Protein AF-0000000083399555 (afdb_homodimer)

Solvent-accessible surface area (backbone atoms only — not comparable to full-atom values): 13644 Å² total; per-residue (Å²): 128,54,70,54,27,48,50,36,29,50,51,9,53,50,29,36,51,47,18,50,32,51,68,76,37,38,60,66,63,42,65,22,74,65,35,51,50,42,22,73,73,72,64,34,46,69,62,57,54,87,74,23,47,41,35,36,50,50,37,22,52,50,37,29,20,52,8,52,22,26,43,47,17,38,74,29,50,48,20,12,30,23,20,51,42,51,24,34,43,43,44,17,50,52,32,49,50,41,48,72,71,23,60,84,75,62,42,28,21,30,61,47,50,53,50,20,53,51,28,42,53,49,32,51,50,39,52,73,60,49,28,55,52,37,55,58,58,60,58,49,57,74,73,101,129,56,70,54,28,49,51,35,30,50,49,9,51,49,30,35,51,47,17,51,32,51,68,77,38,38,61,66,64,43,66,22,74,66,35,51,50,43,21,73,74,72,63,34,46,70,60,57,52,87,74,22,48,41,35,35,49,50,37,22,50,50,37,29,20,52,8,52,21,27,42,48,17,38,75,28,49,47,19,12,31,25,20,52,42,50,23,33,42,44,44,16,51,51,31,48,48,41,48,71,73,22,61,84,75,62,42,28,21,30,61,48,51,52,49,21,53,52,26,42,53,49,32,52,51,38,52,75,60,48,28,56,54,35,56,58,58,60,58,48,56,73,74,99

Secondary structure (DSSP, 8-state):
--HHHHHHHHHHHHHHHHHHHHHH-HHHHHTSHHHHHHHHHH-PBPP-GGGSHHHHHHHHHHHHHHHHHHHHHTTS-HHHHHHHHHHHHHHHHHHHHHHHH-TTTT--BHHHHHHHHHHHHHHHHHHHTTTTTHHHHHHHHHH-/--HHHHHHHHHHHHHHHHHHHHHH-HHHHHTSHHHHHHHHHH-PBPP-GGGSHHHHHHHHHHHHHHHHHHHHHTTS-HHHHHHHHHHHHHHHHHHHHHHHHSTTTT--BHHHHHHHHHHHHHHHHHHHTTTTTHHHHHHHHHH-

Sequence (288 aa):
MSMVDNLIFLTGLSDVAMAVLMTFAPTLLYESSFSHWINRTTGYIIAKPHEEPVFSHGLASVVAVIGIGHIVASRAGAGARVTIFAMNAAAALLTVISLALHREDGVACTMTFTMGVVETILTCALYYLGAAQGASTVVKKKENMSMVDNLIFLTGLSDVAMAVLMTFAPTLLYESSFSHWINRTTGYIIAKPHEEPVFSHGLASVVAVIGIGHIVASRAGAGARVTIFAMNAAAALLTVISLALHREDGVACTMTFTMGVVETILTCALYYLGAAQGASTVVKKKEN

Organism: Coprinellus micaceus (NCBI:txid71717)

Structure (mmCIF, N/CA/C/O backbone):
data_AF-0000000083399555-model_v1
#
loop_
_entity.id
_entity.type
_entity.pdbx_description
1 polymer 'Uncharacterized protein'
#
loop_
_atom_site.group_PDB
_atom_site.id
_atom_site.type_symbol
_atom_site.label_atom_id
_atom_site.label_alt_id
_atom_site.label_comp_id
_atom_site.label_asym_id
_atom_site.label_entity_id
_atom_site.label_seq_id
_atom_site.pdbx_PDB_ins_code
_atom_site.Cartn_x
_atom_site.Cartn_y
_atom_site.Cartn_z
_atom_site.occupancy
_atom_site.B_iso_or_equiv
_atom_site.auth_seq_id
_atom_site.auth_comp_id
_atom_site.auth_asym_id
_atom_site.auth_atom_id
_atom_site.pdbx_PDB_model_num
ATOM 1 N N . MET A 1 1 ? 6.027 25.531 -3.355 1 77.06 1 MET A N 1
ATOM 2 C CA . MET A 1 1 ? 6.184 24.25 -2.658 1 77.06 1 MET A CA 1
ATOM 3 C C . MET A 1 1 ? 7.625 24.062 -2.201 1 77.06 1 MET A C 1
ATOM 5 O O . MET A 1 1 ? 8.562 24.438 -2.91 1 77.06 1 MET A O 1
ATOM 9 N N . SER A 1 2 ? 7.836 23.609 -0.992 1 90.31 2 SER A N 1
ATOM 10 C CA . SER A 1 2 ? 9.172 23.328 -0.476 1 90.31 2 SER A CA 1
ATOM 11 C C . SER A 1 2 ? 9.82 22.172 -1.236 1 90.31 2 SER A C 1
ATOM 13 O O . SER A 1 2 ? 9.148 21.484 -2.008 1 90.31 2 SER A O 1
ATOM 15 N N . MET A 1 3 ? 11.055 22.016 -1.18 1 93.62 3 MET A N 1
ATOM 16 C CA . MET A 1 3 ? 11.789 20.938 -1.839 1 93.62 3 MET A CA 1
ATOM 17 C C . MET A 1 3 ? 11.25 19.578 -1.416 1 93.62 3 MET A C 1
ATOM 19 O O . MET A 1 3 ? 11.109 18.672 -2.246 1 93.62 3 MET A O 1
ATOM 23 N N . VAL A 1 4 ? 11.031 19.484 -0.173 1 94.81 4 VAL A N 1
ATOM 24 C CA . VAL A 1 4 ? 10.5 18.234 0.347 1 94.81 4 VAL A CA 1
ATOM 25 C C . VAL A 1 4 ? 9.125 17.953 -0.255 1 94.81 4 VAL A C 1
ATOM 27 O O . VAL A 1 4 ? 8.828 16.828 -0.659 1 94.81 4 VAL A O 1
ATOM 30 N N . ASP A 1 5 ? 8.305 18.891 -0.409 1 95.38 5 ASP A N 1
ATOM 31 C CA . ASP A 1 5 ? 6.973 18.734 -0.987 1 95.38 5 ASP A CA 1
ATOM 32 C C . ASP A 1 5 ? 7.059 18.328 -2.459 1 95.38 5 ASP A C 1
ATOM 34 O O . ASP A 1 5 ? 6.27 17.516 -2.932 1 95.38 5 ASP A O 1
ATOM 38 N N . ASN A 1 6 ? 7.98 18.891 -3.113 1 96.94 6 ASN A N 1
ATOM 39 C CA . ASN A 1 6 ? 8.18 18.531 -4.516 1 96.94 6 ASN A CA 1
ATOM 40 C C . ASN A 1 6 ? 8.633 17.078 -4.664 1 96.94 6 ASN A C 1
ATOM 42 O O . ASN A 1 6 ? 8.172 16.375 -5.562 1 96.94 6 ASN A O 1
ATOM 46 N N . LEU A 1 7 ? 9.539 16.688 -3.842 1 97.62 7 LEU A N 1
ATOM 47 C CA . LEU A 1 7 ? 10 15.297 -3.871 1 97.62 7 LEU A CA 1
ATOM 48 C C . LEU A 1 7 ? 8.852 14.328 -3.605 1 97.62 7 LEU A C 1
ATOM 50 O O . LEU A 1 7 ? 8.711 13.328 -4.309 1 97.62 7 LEU A O 1
ATOM 54 N N . ILE A 1 8 ? 8.078 14.664 -2.637 1 97.81 8 ILE A N 1
ATOM 55 C CA . ILE A 1 8 ? 6.934 13.828 -2.291 1 97.81 8 ILE A CA 1
ATOM 56 C C . ILE A 1 8 ? 5.949 13.789 -3.459 1 97.81 8 ILE A C 1
ATOM 58 O O . ILE A 1 8 ? 5.434 12.719 -3.809 1 97.81 8 ILE A O 1
ATOM 62 N N . PHE A 1 9 ? 5.711 14.898 -4.07 1 97.94 9 PHE A N 1
ATOM 63 C CA . PHE A 1 9 ? 4.809 14.977 -5.215 1 97.94 9 PHE A CA 1
ATOM 64 C C . PHE A 1 9 ? 5.32 14.125 -6.367 1 97.94 9 PHE A C 1
ATOM 66 O O . PHE A 1 9 ? 4.562 13.359 -6.969 1 97.94 9 PHE A O 1
ATOM 73 N N . LEU A 1 10 ? 6.586 14.25 -6.641 1 98.06 10 LEU A N 1
ATOM 74 C CA . LEU A 1 10 ? 7.188 13.5 -7.742 1 98.06 10 LEU A CA 1
ATOM 75 C C . LEU A 1 10 ? 7.172 12 -7.453 1 98.06 10 LEU A C 1
ATOM 77 O O . LEU A 1 10 ? 6.988 11.195 -8.367 1 98.06 10 LEU A O 1
ATOM 81 N N . THR A 1 11 ? 7.445 11.648 -6.238 1 98 11 THR A N 1
ATOM 82 C CA . THR A 1 11 ? 7.352 10.25 -5.84 1 98 11 THR A CA 1
ATOM 83 C C . THR A 1 11 ? 5.941 9.711 -6.07 1 98 11 THR A C 1
ATOM 85 O O . THR A 1 11 ? 5.766 8.586 -6.547 1 98 11 THR A O 1
ATOM 88 N N . GLY A 1 12 ? 4.965 10.531 -5.699 1 98.44 12 GLY A N 1
ATOM 89 C CA . GLY A 1 12 ? 3.582 10.141 -5.938 1 98.44 12 GLY A CA 1
ATOM 90 C C . GLY A 1 12 ? 3.271 9.906 -7.402 1 98.44 12 GLY A C 1
ATOM 91 O O . GLY A 1 12 ? 2.643 8.906 -7.762 1 98.44 12 GLY A O 1
ATOM 92 N N . LEU A 1 13 ? 3.732 10.773 -8.227 1 98.19 13 LEU A N 1
ATOM 93 C CA . LEU A 1 13 ? 3.535 10.625 -9.664 1 98.19 13 LEU A CA 1
ATOM 94 C C . LEU A 1 13 ? 4.219 9.367 -10.18 1 98.19 13 LEU A C 1
ATOM 96 O O . LEU A 1 13 ? 3.668 8.656 -11.023 1 98.19 13 LEU A O 1
ATOM 100 N N . SER A 1 14 ? 5.402 9.172 -9.719 1 97.62 14 SER A N 1
ATOM 101 C CA . SER A 1 14 ? 6.145 7.977 -10.102 1 97.62 14 SER A CA 1
ATOM 102 C C . SER A 1 14 ? 5.398 6.711 -9.703 1 97.62 14 SER A C 1
ATOM 104 O O . SER A 1 14 ? 5.316 5.758 -10.484 1 97.62 14 SER A O 1
ATOM 106 N N . ASP A 1 15 ? 4.863 6.703 -8.5 1 97.69 15 ASP A N 1
ATOM 107 C CA . ASP A 1 15 ? 4.117 5.543 -8.016 1 97.69 15 ASP A CA 1
ATOM 108 C C . ASP A 1 15 ? 2.877 5.297 -8.875 1 97.69 15 ASP A C 1
ATOM 110 O O . ASP A 1 15 ? 2.578 4.152 -9.227 1 97.69 15 ASP A O 1
ATOM 114 N N . VAL A 1 16 ? 2.182 6.328 -9.172 1 98.06 16 VAL A N 1
ATOM 115 C CA . VAL A 1 16 ? 0.988 6.188 -10 1 98.06 16 VAL A CA 1
ATOM 116 C C . VAL A 1 16 ? 1.378 5.664 -11.383 1 98.06 16 VAL A C 1
ATOM 118 O O . VAL A 1 16 ? 0.732 4.758 -11.914 1 98.06 16 VAL A O 1
ATOM 121 N N . ALA A 1 17 ? 2.426 6.148 -11.953 1 97.38 17 ALA A N 1
ATOM 122 C CA . ALA A 1 17 ? 2.918 5.664 -13.242 1 97.38 17 ALA A CA 1
ATOM 123 C C . ALA A 1 17 ? 3.307 4.191 -13.164 1 97.38 17 ALA A C 1
ATOM 125 O O . ALA A 1 17 ? 2.988 3.41 -14.062 1 97.38 17 ALA A O 1
ATOM 126 N N . MET A 1 18 ? 3.965 3.84 -12.148 1 96.56 18 MET A N 1
ATOM 127 C CA . MET A 1 18 ? 4.367 2.451 -11.945 1 96.56 18 MET A CA 1
ATOM 128 C C . MET A 1 18 ? 3.146 1.54 -11.852 1 96.56 18 MET A C 1
ATOM 130 O O . MET A 1 18 ? 3.137 0.446 -12.414 1 96.56 18 MET A O 1
ATOM 134 N N . ALA A 1 19 ? 2.207 2.039 -11.094 1 97.25 19 ALA A N 1
ATOM 135 C CA . ALA A 1 19 ? 0.989 1.248 -10.945 1 97.25 19 ALA A CA 1
ATOM 136 C C . ALA A 1 19 ? 0.312 1.022 -12.297 1 97.25 19 ALA A C 1
ATOM 138 O O . ALA A 1 19 ? -0.185 -0.071 -12.57 1 97.25 19 ALA A O 1
ATOM 139 N N . VAL A 1 20 ? 0.277 2.008 -13.102 1 96.19 20 VAL A N 1
ATOM 140 C CA . VAL A 1 20 ? -0.296 1.895 -14.438 1 96.19 20 VAL A CA 1
ATOM 141 C C . VAL A 1 20 ? 0.493 0.874 -15.25 1 96.19 20 VAL A C 1
ATOM 143 O O . VAL A 1 20 ? -0.091 0.015 -15.922 1 96.19 20 VAL A O 1
ATOM 146 N N . LEU A 1 21 ? 1.787 0.892 -15.117 1 95.5 21 LEU A N 1
ATOM 147 C CA . LEU A 1 21 ? 2.627 -0.06 -15.836 1 95.5 21 LEU A CA 1
ATOM 148 C C . LEU A 1 21 ? 2.424 -1.475 -15.305 1 95.5 21 LEU A C 1
ATOM 150 O O . LEU A 1 21 ? 2.361 -2.432 -16.078 1 95.5 21 LEU A O 1
ATOM 154 N N . MET A 1 22 ? 2.316 -1.573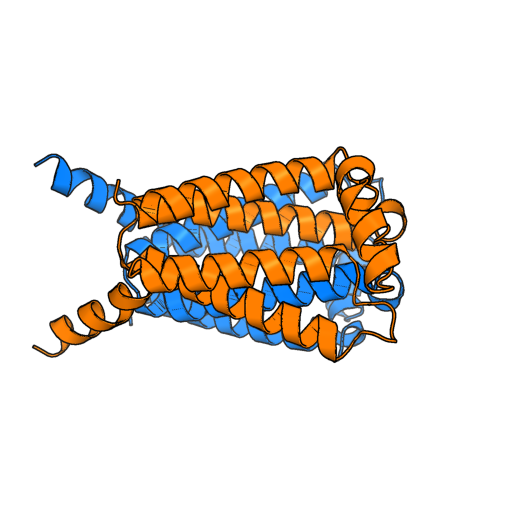 -14.047 1 95.38 22 MET A N 1
ATOM 155 C CA . MET A 1 22 ? 2.086 -2.873 -13.422 1 95.38 22 MET A CA 1
ATOM 156 C C . MET A 1 22 ? 0.782 -3.49 -13.914 1 95.38 22 MET A C 1
ATOM 158 O O . MET A 1 22 ? 0.67 -4.711 -14.023 1 95.38 22 MET A O 1
ATOM 162 N N . THR A 1 23 ? -0.159 -2.645 -14.211 1 92.81 23 THR A N 1
ATOM 163 C CA . THR A 1 23 ? -1.493 -3.113 -14.57 1 92.81 23 THR A CA 1
ATOM 164 C C . THR A 1 23 ? -1.584 -3.406 -16.062 1 92.81 23 THR A C 1
ATOM 166 O O . THR A 1 23 ? -2.094 -4.453 -16.469 1 92.81 23 THR A O 1
ATOM 169 N N . PHE A 1 24 ? -1.002 -2.613 -16.906 1 92.62 24 PHE A N 1
ATOM 170 C CA . PHE A 1 24 ? -1.281 -2.699 -18.344 1 92.62 24 PHE A CA 1
ATOM 171 C C . PHE A 1 24 ? -0.055 -3.182 -19.109 1 92.62 24 PHE A C 1
ATOM 173 O O . PHE A 1 24 ? -0.167 -3.633 -20.25 1 92.62 24 PHE A O 1
ATOM 180 N N . ALA A 1 25 ? 1.068 -3.008 -18.562 1 94.31 25 ALA A N 1
ATOM 181 C CA . ALA A 1 25 ? 2.299 -3.424 -19.234 1 94.31 25 ALA A CA 1
ATOM 182 C C . ALA A 1 25 ? 3.285 -4.027 -18.234 1 94.31 25 ALA A C 1
ATOM 184 O O . ALA A 1 25 ? 4.426 -3.574 -18.125 1 94.31 25 ALA A O 1
ATOM 185 N N . PRO A 1 26 ? 2.826 -5.086 -17.609 1 92 26 PRO A N 1
ATOM 186 C CA . PRO A 1 26 ? 3.686 -5.641 -16.562 1 92 26 PRO A CA 1
ATOM 187 C C . PRO A 1 26 ? 5.004 -6.188 -17.109 1 92 26 PRO A C 1
ATOM 189 O O . PRO A 1 26 ? 6.035 -6.105 -16.438 1 92 26 PRO A O 1
ATOM 192 N N . THR A 1 27 ? 5.066 -6.77 -18.297 1 90.44 27 THR A N 1
ATOM 193 C CA . THR A 1 27 ? 6.281 -7.312 -18.891 1 90.44 27 THR A CA 1
ATOM 194 C C . THR A 1 27 ? 7.328 -6.219 -19.078 1 90.44 27 THR A C 1
ATOM 196 O O . THR A 1 27 ? 8.523 -6.457 -18.891 1 90.44 27 THR A O 1
ATOM 199 N N . LEU A 1 28 ? 6.82 -5.047 -19.406 1 91.12 28 LEU A N 1
ATOM 200 C CA . LEU A 1 28 ? 7.723 -3.914 -19.578 1 91.12 28 LEU A CA 1
ATOM 201 C C . LEU A 1 28 ? 8.406 -3.562 -18.266 1 91.12 28 LEU A C 1
ATOM 203 O O . LEU A 1 28 ? 9.57 -3.145 -18.25 1 91.12 28 LEU A O 1
ATOM 207 N N . LEU A 1 29 ? 7.699 -3.77 -17.172 1 92 29 LEU A N 1
ATOM 208 C CA . LEU A 1 29 ? 8.219 -3.371 -15.875 1 92 29 LEU A CA 1
ATOM 209 C C . LEU A 1 29 ? 9.039 -4.492 -15.25 1 92 29 LEU A C 1
ATOM 211 O O . LEU A 1 29 ? 10.188 -4.281 -14.844 1 92 29 LEU A O 1
ATOM 215 N N . TYR A 1 30 ? 8.523 -5.676 -15.281 1 92.88 30 TYR A N 1
ATOM 216 C CA . TYR A 1 30 ? 9.109 -6.766 -14.508 1 92.88 30 TYR A CA 1
ATOM 217 C C . TYR A 1 30 ? 10.188 -7.488 -15.312 1 92.88 30 TYR A C 1
ATOM 219 O O . TYR A 1 30 ? 11.109 -8.07 -14.734 1 92.88 30 TYR A O 1
ATOM 227 N N . GLU A 1 31 ? 10.102 -7.508 -16.641 1 92.69 31 GLU A N 1
ATOM 228 C CA . GLU A 1 31 ? 11.086 -8.172 -17.5 1 92.69 31 GLU A CA 1
ATOM 229 C C . GLU A 1 31 ? 11.914 -7.152 -18.281 1 92.69 31 GLU A C 1
ATOM 231 O O . GLU A 1 31 ? 12.273 -7.395 -19.438 1 92.69 31 GLU A O 1
ATOM 236 N N . SER A 1 32 ? 12.086 -6.07 -17.703 1 92.44 32 SER A N 1
ATOM 237 C CA . SER A 1 32 ? 12.891 -5.027 -18.328 1 92.44 32 SER A CA 1
ATOM 238 C C . SER A 1 32 ? 14.359 -5.406 -18.359 1 92.44 32 SER A C 1
ATOM 240 O O . SER A 1 32 ? 14.781 -6.355 -17.688 1 92.44 32 SER A O 1
ATOM 242 N N . SER A 1 33 ? 15.172 -4.621 -19.188 1 93.56 33 SER A N 1
ATOM 243 C CA . SER A 1 33 ? 16.609 -4.832 -19.25 1 93.56 33 SER A CA 1
ATOM 244 C C . SER A 1 33 ? 17.266 -4.625 -17.875 1 93.56 33 SER A C 1
ATOM 246 O O . SER A 1 33 ? 18.219 -5.316 -17.531 1 93.56 33 SER A O 1
ATOM 248 N N . PHE A 1 34 ? 16.703 -3.713 -17.125 1 93.19 34 PHE A N 1
ATOM 249 C CA . PHE A 1 34 ? 17.219 -3.43 -15.797 1 93.19 34 PHE A CA 1
ATOM 250 C C . PHE A 1 34 ? 16.984 -4.613 -14.867 1 93.19 34 PHE A C 1
ATOM 252 O O . PHE A 1 34 ? 17.875 -5.008 -14.117 1 93.19 34 PHE A O 1
ATOM 259 N N . SER A 1 35 ? 15.828 -5.188 -14.938 1 94.31 35 SER A N 1
ATOM 260 C CA . SER A 1 35 ? 15.508 -6.355 -14.125 1 94.31 35 SER A CA 1
ATOM 261 C C . SER A 1 35 ? 16.422 -7.527 -14.453 1 94.31 35 SER A C 1
ATOM 263 O O . SER A 1 35 ? 16.875 -8.242 -13.562 1 94.31 35 SER A O 1
ATOM 265 N N . HIS A 1 36 ? 16.703 -7.73 -15.719 1 95.94 36 HIS A N 1
ATOM 266 C CA . HIS A 1 36 ? 17.609 -8.797 -16.125 1 95.94 36 HIS A CA 1
ATOM 267 C C . HIS A 1 36 ? 19.031 -8.531 -15.641 1 95.94 36 HIS A C 1
ATOM 269 O O . HIS A 1 36 ? 19.734 -9.461 -15.258 1 95.94 36 HIS A O 1
ATOM 275 N N . TRP A 1 37 ? 19.391 -7.289 -15.688 1 96.19 37 TRP A N 1
ATOM 276 C CA . TRP A 1 37 ? 20.703 -6.938 -15.172 1 96.19 37 TRP A CA 1
ATOM 277 C C . TRP A 1 37 ? 20.812 -7.266 -13.688 1 96.19 37 TRP A C 1
ATOM 279 O O . TRP A 1 37 ? 21.812 -7.836 -13.242 1 96.19 37 TRP A O 1
ATOM 289 N N . ILE A 1 38 ? 19.828 -6.945 -12.891 1 95.25 38 ILE A N 1
ATOM 290 C CA . ILE A 1 38 ? 19.812 -7.246 -11.461 1 95.25 38 ILE A CA 1
ATOM 291 C C . ILE A 1 38 ? 19.828 -8.758 -11.25 1 95.25 38 ILE A C 1
ATOM 293 O O . ILE A 1 38 ? 20.516 -9.258 -10.359 1 95.25 38 ILE A O 1
ATOM 297 N N . ASN A 1 39 ? 19 -9.391 -12.016 1 94.81 39 ASN A N 1
ATOM 298 C CA . ASN A 1 39 ? 18.953 -10.844 -11.938 1 94.81 39 ASN A CA 1
ATOM 299 C C . ASN A 1 39 ? 20.344 -11.453 -12.156 1 94.81 39 ASN A C 1
ATOM 301 O O . ASN A 1 39 ? 20.766 -12.336 -11.406 1 94.81 39 ASN A O 1
ATOM 305 N N . ARG A 1 40 ? 21.094 -10.984 -13.133 1 95.56 40 ARG A N 1
ATOM 306 C CA . ARG A 1 40 ? 22.422 -11.5 -13.469 1 95.56 40 ARG A CA 1
ATOM 307 C C . ARG A 1 40 ? 23.438 -11.164 -12.375 1 95.56 40 ARG A C 1
ATOM 309 O O . ARG A 1 40 ? 24.312 -11.969 -12.07 1 95.56 40 ARG A O 1
ATOM 316 N N . THR A 1 41 ? 23.25 -10.008 -11.773 1 94.75 41 THR A N 1
ATOM 317 C CA . THR A 1 41 ? 24.25 -9.508 -10.828 1 94.75 41 THR A CA 1
ATOM 318 C C . THR A 1 41 ? 23.984 -10.062 -9.43 1 94.75 41 THR A C 1
ATOM 320 O O . THR A 1 41 ? 24.922 -10.312 -8.672 1 94.75 41 THR A O 1
ATOM 323 N N . THR A 1 42 ? 22.75 -10.273 -9.062 1 91.94 42 THR A N 1
ATOM 324 C CA . THR A 1 42 ? 22.453 -10.617 -7.676 1 91.94 42 THR A CA 1
ATOM 325 C C . THR A 1 42 ? 21.922 -12.039 -7.574 1 91.94 42 THR A C 1
ATOM 327 O O . THR A 1 42 ? 21.938 -12.641 -6.492 1 91.94 42 THR A O 1
ATOM 330 N N . GLY A 1 43 ? 21.281 -12.531 -8.68 1 91.75 43 GLY A N 1
ATOM 331 C CA . GLY A 1 43 ? 20.719 -13.875 -8.68 1 91.75 43 GLY A CA 1
ATOM 332 C C . GLY A 1 43 ? 19.25 -13.898 -8.273 1 91.75 43 GLY A C 1
ATOM 333 O O . GLY A 1 43 ? 18.625 -14.969 -8.234 1 91.75 43 GLY A O 1
ATOM 334 N N . TYR A 1 44 ? 18.672 -12.766 -7.988 1 93.44 44 TYR A N 1
ATOM 335 C CA . TYR A 1 44 ? 17.266 -12.719 -7.633 1 93.44 44 TYR A CA 1
ATOM 336 C C . TYR A 1 44 ? 16.391 -13.086 -8.828 1 93.44 44 TYR A C 1
ATOM 338 O O . TYR A 1 44 ? 16.703 -12.734 -9.969 1 93.44 44 TYR A O 1
ATOM 346 N N . ILE A 1 45 ? 15.344 -13.742 -8.562 1 92.88 45 ILE A N 1
ATOM 347 C CA . ILE A 1 45 ? 14.445 -14.188 -9.617 1 92.88 45 ILE A CA 1
ATOM 348 C C . ILE A 1 45 ? 13.672 -13 -10.18 1 92.88 45 ILE A C 1
ATOM 350 O O . ILE A 1 45 ? 13.516 -11.977 -9.5 1 92.88 45 ILE A O 1
ATOM 354 N N . ILE A 1 46 ? 13.219 -13.141 -11.375 1 94.38 46 ILE A N 1
ATOM 355 C CA . ILE A 1 46 ? 12.367 -12.133 -12 1 94.38 46 ILE A CA 1
ATOM 356 C C . ILE A 1 46 ? 10.898 -12.445 -11.727 1 94.38 46 ILE A C 1
ATOM 358 O O . ILE A 1 46 ? 10.438 -13.555 -11.984 1 94.38 46 ILE A O 1
ATOM 362 N N . ALA A 1 47 ? 10.25 -11.477 -11.164 1 93.38 47 ALA A N 1
ATOM 363 C CA . ALA A 1 47 ? 8.836 -11.656 -10.836 1 93.38 47 ALA A CA 1
ATOM 364 C C . ALA A 1 47 ? 8 -11.875 -12.094 1 93.38 47 ALA A C 1
ATOM 366 O O . ALA A 1 47 ? 8.242 -11.242 -13.125 1 93.38 47 ALA A O 1
ATOM 367 N N . LYS A 1 48 ? 7.023 -12.781 -11.969 1 92.88 48 LYS A N 1
ATOM 368 C CA . LYS A 1 48 ? 6.129 -13.102 -13.078 1 92.88 48 LYS A CA 1
ATOM 369 C C . LYS A 1 48 ? 4.684 -12.766 -12.734 1 92.88 48 LYS A C 1
ATOM 371 O O . LYS A 1 48 ? 3.924 -13.633 -12.297 1 92.88 48 LYS A O 1
ATOM 376 N N . PRO A 1 49 ? 4.277 -11.562 -13.07 1 91.5 49 PRO A N 1
ATOM 377 C CA . PRO A 1 49 ? 2.932 -11.133 -12.68 1 91.5 49 PRO A CA 1
ATOM 378 C C . PRO A 1 49 ? 1.835 -11.969 -13.344 1 91.5 49 PRO A C 1
ATOM 380 O O . PRO A 1 49 ? 0.762 -12.156 -12.766 1 91.5 49 PRO A O 1
ATOM 383 N N . HIS A 1 50 ? 2.057 -12.5 -14.516 1 90.38 50 HIS A N 1
ATOM 384 C CA . HIS A 1 50 ? 1.056 -13.273 -15.234 1 90.38 50 HIS A CA 1
ATOM 385 C C . HIS A 1 50 ? 0.763 -14.594 -14.523 1 90.38 50 HIS A C 1
ATOM 387 O O . HIS A 1 50 ? -0.326 -15.148 -14.672 1 90.38 50 HIS A O 1
ATOM 393 N N . GLU A 1 51 ? 1.742 -15.055 -13.734 1 89.56 51 GLU A N 1
ATOM 394 C CA . GLU A 1 51 ? 1.564 -16.297 -12.984 1 89.56 51 GLU A CA 1
ATOM 395 C C . GLU A 1 51 ? 0.904 -16.031 -11.633 1 89.56 51 GLU A C 1
ATOM 397 O O . GLU A 1 51 ? 0.435 -16.953 -10.977 1 89.56 51 GLU A O 1
ATOM 402 N N . GLU A 1 52 ? 0.843 -14.789 -11.25 1 91.31 52 GLU A N 1
ATOM 403 C CA . GLU A 1 52 ? 0.287 -14.383 -9.961 1 91.31 52 GLU A CA 1
ATOM 404 C C . GLU A 1 52 ? -0.688 -13.227 -10.117 1 91.31 52 GLU A C 1
ATOM 406 O O . GLU A 1 52 ? -0.485 -12.156 -9.539 1 91.31 52 GLU A O 1
ATOM 411 N N . PRO A 1 53 ? -1.716 -13.422 -10.812 1 90.94 53 PRO A N 1
ATOM 412 C CA . PRO A 1 53 ? -2.551 -12.305 -11.273 1 90.94 53 PRO A CA 1
ATOM 413 C C . PRO A 1 53 ? -3.309 -11.633 -10.133 1 90.94 53 PRO A C 1
ATOM 415 O O . PRO A 1 53 ? -3.482 -10.406 -10.141 1 90.94 53 PRO A O 1
ATOM 418 N N . VAL A 1 54 ? -3.775 -12.344 -9.164 1 92.62 54 VAL A N 1
ATOM 419 C CA . VAL A 1 54 ? -4.605 -11.789 -8.094 1 92.62 54 VAL A CA 1
ATOM 420 C C . VAL A 1 54 ? -3.787 -10.812 -7.258 1 92.62 54 VAL A C 1
ATOM 422 O O . VAL A 1 54 ? -4.16 -9.648 -7.109 1 92.62 54 VAL A O 1
ATOM 425 N N . PHE A 1 55 ? -2.635 -11.227 -6.855 1 93.88 55 PHE A N 1
ATOM 426 C CA . PHE A 1 55 ? -1.849 -10.414 -5.93 1 93.88 55 PHE A CA 1
ATOM 427 C C . PHE A 1 55 ? -1.061 -9.352 -6.68 1 93.88 55 PHE A C 1
ATOM 429 O O . PHE A 1 55 ? -0.808 -8.266 -6.145 1 93.88 55 PHE A O 1
ATOM 436 N N . SER A 1 56 ? -0.714 -9.688 -7.918 1 94.31 56 SER A N 1
ATOM 437 C CA . SER A 1 56 ? -0.056 -8.656 -8.711 1 94.31 56 SER A CA 1
ATOM 438 C C . SER A 1 56 ? -0.982 -7.473 -8.953 1 94.31 56 SER A C 1
ATOM 440 O O . SER A 1 56 ? -0.559 -6.316 -8.867 1 94.31 56 SER A O 1
ATOM 442 N N . HIS A 1 57 ? -2.199 -7.707 -9.258 1 94.31 57 HIS A N 1
ATOM 443 C CA . HIS A 1 57 ? -3.182 -6.645 -9.43 1 94.31 57 HIS A CA 1
ATOM 444 C C . HIS A 1 57 ? -3.416 -5.895 -8.125 1 94.31 57 HIS A C 1
ATOM 446 O O . HIS A 1 57 ? -3.523 -4.664 -8.117 1 94.31 57 HIS A O 1
ATOM 452 N N . GLY A 1 58 ? -3.529 -6.648 -7.043 1 95 58 GLY A N 1
ATOM 453 C CA . GLY A 1 58 ? -3.66 -6.016 -5.738 1 95 58 GLY A CA 1
ATOM 454 C C . GLY A 1 58 ? -2.512 -5.082 -5.414 1 95 58 GLY A C 1
ATOM 455 O O . GLY A 1 58 ? -2.729 -3.967 -4.93 1 95 58 GLY A O 1
ATOM 456 N N . LEU A 1 59 ? -1.356 -5.516 -5.719 1 96.25 59 LEU A N 1
ATOM 457 C CA . LEU A 1 59 ? -0.173 -4.707 -5.441 1 96.25 59 LEU A CA 1
ATOM 458 C C . LEU A 1 59 ? -0.163 -3.445 -6.301 1 96.25 59 LEU A C 1
ATOM 460 O O . LEU A 1 59 ? 0.157 -2.359 -5.812 1 96.25 59 LEU A O 1
ATOM 464 N N . ALA A 1 60 ? -0.5 -3.621 -7.578 1 96.38 60 ALA A N 1
ATOM 465 C CA . ALA A 1 60 ? -0.586 -2.457 -8.461 1 96.38 60 ALA A CA 1
ATOM 466 C C . ALA A 1 60 ? -1.572 -1.429 -7.91 1 96.38 60 ALA A C 1
ATOM 468 O O . ALA A 1 60 ? -1.288 -0.228 -7.906 1 96.38 60 ALA A O 1
ATOM 469 N N . SER A 1 61 ? -2.672 -1.871 -7.445 1 96.88 61 SER A N 1
ATOM 470 C CA . SER A 1 61 ? -3.701 -0.983 -6.914 1 96.88 61 SER A CA 1
ATOM 471 C C . SER A 1 61 ? -3.213 -0.251 -5.668 1 96.88 61 SER A C 1
ATOM 473 O O . SER A 1 61 ? -3.455 0.947 -5.512 1 96.88 61 SER A O 1
ATOM 475 N N . VAL A 1 62 ? -2.551 -0.954 -4.805 1 97.12 62 VAL A N 1
ATOM 476 C CA . VAL A 1 62 ? -2.104 -0.332 -3.562 1 97.12 62 VAL A CA 1
ATOM 477 C C . VAL A 1 62 ? -0.982 0.663 -3.857 1 97.12 62 VAL A C 1
ATOM 479 O O . VAL A 1 62 ? -0.875 1.699 -3.197 1 97.12 62 VAL A O 1
ATOM 482 N N . VAL A 1 63 ? -0.159 0.365 -4.824 1 97.5 63 VAL A N 1
ATOM 483 C CA . VAL A 1 63 ? 0.882 1.302 -5.234 1 97.5 63 VAL A CA 1
ATOM 484 C C . VAL A 1 63 ? 0.244 2.59 -5.75 1 97.5 63 VAL A C 1
ATOM 486 O O . VAL A 1 63 ? 0.726 3.688 -5.461 1 97.5 63 VAL A O 1
ATOM 489 N N . ALA A 1 64 ? -0.81 2.445 -6.492 1 98.06 64 ALA A N 1
ATOM 490 C CA . ALA A 1 64 ? -1.548 3.623 -6.945 1 98.06 64 ALA A CA 1
ATOM 491 C C . ALA A 1 64 ? -2.09 4.418 -5.762 1 98.06 64 ALA A C 1
ATOM 493 O O . ALA A 1 64 ? -2.016 5.652 -5.75 1 98.06 64 ALA A O 1
ATOM 494 N N . VAL A 1 65 ? -2.625 3.756 -4.801 1 98.31 65 VAL A N 1
ATOM 495 C CA . VAL A 1 65 ? -3.191 4.371 -3.605 1 98.31 65 VAL A CA 1
ATOM 496 C C . VAL A 1 65 ? -2.111 5.156 -2.865 1 98.31 65 VAL A C 1
ATOM 498 O O . VAL A 1 65 ? -2.33 6.305 -2.469 1 98.31 65 VAL A O 1
ATOM 501 N N . ILE A 1 66 ? -0.941 4.559 -2.703 1 98.12 66 ILE A N 1
ATOM 502 C CA . ILE A 1 66 ? 0.173 5.223 -2.033 1 98.12 66 ILE A CA 1
ATOM 503 C C . ILE A 1 66 ? 0.61 6.441 -2.842 1 98.12 66 ILE A C 1
ATOM 505 O O . ILE A 1 66 ? 0.894 7.5 -2.275 1 98.12 66 ILE A O 1
ATOM 509 N N . GLY A 1 67 ? 0.635 6.273 -4.133 1 98.44 67 GLY A N 1
ATOM 510 C CA . GLY A 1 67 ? 0.969 7.398 -4.988 1 98.44 67 GLY A CA 1
ATOM 511 C C . GLY A 1 67 ? 0.031 8.578 -4.812 1 98.44 67 GLY A C 1
ATOM 512 O O . GLY A 1 67 ? 0.477 9.719 -4.691 1 98.44 67 GLY A O 1
ATOM 513 N N . ILE A 1 68 ? -1.214 8.312 -4.812 1 97.75 68 ILE A N 1
ATOM 514 C CA . ILE A 1 68 ? -2.209 9.352 -4.586 1 97.75 68 ILE A CA 1
ATOM 515 C C . ILE A 1 68 ? -1.996 9.977 -3.209 1 97.75 68 ILE A C 1
ATOM 517 O O . ILE A 1 68 ? -2.1 11.195 -3.053 1 97.75 68 ILE A O 1
ATOM 521 N N . GLY A 1 69 ? -1.698 9.148 -2.234 1 97.25 69 GLY A N 1
ATOM 522 C CA . GLY A 1 69 ? -1.365 9.656 -0.914 1 97.25 69 GLY A CA 1
ATOM 523 C C . GLY A 1 69 ? -0.197 10.625 -0.923 1 97.25 69 GLY A C 1
ATOM 524 O O . GLY A 1 69 ? -0.251 11.68 -0.282 1 97.25 69 GLY A O 1
ATOM 525 N N . HIS A 1 70 ? 0.811 10.25 -1.66 1 98.19 70 HIS A N 1
ATOM 526 C CA . HIS A 1 70 ? 1.966 11.133 -1.793 1 98.19 70 HIS A CA 1
ATOM 527 C C . HIS A 1 70 ? 1.573 12.469 -2.428 1 98.19 70 HIS A C 1
ATOM 529 O O . HIS A 1 70 ? 2.004 13.523 -1.972 1 98.19 70 HIS A O 1
ATOM 535 N N . ILE A 1 71 ? 0.796 12.398 -3.449 1 97.88 71 ILE A N 1
ATOM 536 C CA . ILE A 1 71 ? 0.392 13.609 -4.164 1 97.88 71 ILE A CA 1
ATOM 537 C C . ILE A 1 71 ? -0.396 14.523 -3.229 1 97.88 71 ILE A C 1
ATOM 539 O O . ILE A 1 71 ? -0.118 15.719 -3.143 1 97.88 71 ILE A O 1
ATOM 543 N N . VAL A 1 72 ? -1.278 14.016 -2.48 1 97.12 72 VAL A N 1
ATOM 544 C CA . VAL A 1 72 ? -2.1 14.797 -1.565 1 97.12 72 VAL A CA 1
ATOM 545 C C . VAL A 1 72 ? -1.245 15.297 -0.401 1 97.12 72 VAL A C 1
ATOM 547 O O . VAL A 1 72 ? -1.357 16.453 0.008 1 97.12 72 VAL A O 1
ATOM 550 N N . ALA A 1 73 ? -0.432 14.461 0.069 1 96.31 73 ALA A N 1
ATOM 551 C CA . ALA A 1 73 ? 0.423 14.812 1.199 1 96.31 73 ALA A CA 1
ATOM 552 C C . ALA A 1 73 ? 1.328 15.992 0.856 1 96.31 73 ALA A C 1
ATOM 554 O O . ALA A 1 73 ? 1.656 16.797 1.725 1 96.31 73 ALA A O 1
ATOM 555 N N . SER A 1 74 ? 1.752 16.062 -0.387 1 96.06 74 SER A N 1
ATOM 556 C CA . SER A 1 74 ? 2.68 17.109 -0.801 1 96.06 74 SER A CA 1
ATOM 557 C C . SER A 1 74 ? 2.072 18.5 -0.606 1 96.06 74 SER A C 1
ATOM 559 O O . SER A 1 74 ? 2.795 19.5 -0.554 1 96.06 74 SER A O 1
ATOM 561 N N . ARG A 1 75 ? 0.81 18.562 -0.389 1 94.44 75 ARG A N 1
ATOM 562 C CA . ARG A 1 75 ? 0.13 19.844 -0.234 1 94.44 75 ARG A CA 1
ATOM 563 C C . ARG A 1 75 ? -0.565 19.938 1.12 1 94.44 75 ARG A C 1
ATOM 565 O O . ARG A 1 75 ? -1.401 20.828 1.337 1 94.44 75 ARG A O 1
ATOM 572 N N . ALA A 1 76 ? -0.242 19.078 2.01 1 93.25 76 ALA A N 1
ATOM 573 C CA . ALA A 1 76 ? -1.062 18.969 3.215 1 93.25 76 ALA A CA 1
ATOM 574 C C . ALA A 1 76 ? -0.271 19.391 4.453 1 93.25 76 ALA A C 1
ATOM 576 O O . ALA A 1 76 ? -0.766 19.266 5.578 1 93.25 76 ALA A O 1
ATOM 577 N N . GLY A 1 77 ? 0.962 19.719 4.285 1 89.5 77 GLY A N 1
ATOM 578 C CA . GLY A 1 77 ? 1.707 20.312 5.383 1 89.5 77 GLY A CA 1
ATOM 579 C C . GLY A 1 77 ? 2.553 19.312 6.145 1 89.5 77 GLY A C 1
ATOM 580 O O . GLY A 1 77 ? 2.748 18.188 5.691 1 89.5 77 GLY A O 1
ATOM 581 N N . ALA A 1 78 ? 2.969 19.688 7.25 1 90.69 78 ALA A N 1
ATOM 582 C CA . ALA A 1 78 ? 4.02 18.984 7.977 1 90.69 78 ALA A CA 1
ATOM 583 C C . ALA A 1 78 ? 3.504 17.656 8.516 1 90.69 78 ALA A C 1
ATOM 585 O O . ALA A 1 78 ? 4.242 16.656 8.555 1 90.69 78 ALA A O 1
ATOM 586 N N . GLY A 1 79 ? 2.264 17.656 8.93 1 91.19 79 GLY A N 1
ATOM 587 C CA . GLY A 1 79 ? 1.694 16.406 9.43 1 91.19 79 GLY A CA 1
ATOM 588 C C . GLY A 1 79 ? 1.666 15.305 8.391 1 91.19 79 GLY A C 1
ATOM 589 O O . GLY A 1 79 ? 1.935 14.148 8.703 1 91.19 79 GLY A O 1
ATOM 590 N N . ALA A 1 80 ? 1.406 15.672 7.227 1 94.5 80 ALA A N 1
ATOM 591 C CA . ALA A 1 80 ? 1.393 14.703 6.133 1 94.5 80 ALA A CA 1
ATOM 592 C C . ALA A 1 80 ? 2.805 14.234 5.797 1 94.5 80 ALA A C 1
ATOM 594 O O . ALA A 1 80 ? 3.016 13.062 5.484 1 94.5 80 ALA A O 1
ATOM 595 N N . ARG A 1 81 ? 3.754 15.078 5.977 1 95.25 81 ARG A N 1
ATOM 596 C CA . ARG A 1 81 ? 5.137 14.75 5.645 1 95.25 81 ARG A CA 1
ATOM 597 C C . ARG A 1 81 ? 5.68 13.664 6.57 1 95.25 81 ARG A C 1
ATOM 599 O O . ARG A 1 81 ? 6.328 12.719 6.117 1 95.25 81 ARG A O 1
ATOM 606 N N . VAL A 1 82 ? 5.402 13.859 7.793 1 95.56 82 VAL A N 1
ATOM 607 C CA . VAL A 1 82 ? 5.918 12.891 8.75 1 95.56 82 VAL A CA 1
ATOM 608 C C . VAL A 1 82 ? 5.273 11.523 8.508 1 95.56 82 VAL A C 1
ATOM 610 O O . VAL A 1 82 ? 5.922 10.492 8.656 1 95.56 82 VAL A O 1
ATOM 613 N N . THR A 1 83 ? 4.023 11.508 8.141 1 96.38 83 THR A N 1
ATOM 614 C CA . THR A 1 83 ? 3.311 10.273 7.82 1 96.38 83 THR A CA 1
ATOM 615 C C . THR A 1 83 ? 3.947 9.578 6.621 1 96.38 83 THR A C 1
ATOM 617 O O . THR A 1 83 ? 4.203 8.375 6.664 1 96.38 83 THR A O 1
ATOM 620 N N . ILE A 1 84 ? 4.219 10.305 5.586 1 97.31 84 ILE A N 1
ATOM 621 C CA . ILE A 1 84 ? 4.824 9.766 4.375 1 97.31 84 ILE A CA 1
ATOM 622 C C . ILE A 1 84 ? 6.234 9.266 4.68 1 97.31 84 ILE A C 1
ATOM 624 O O . ILE A 1 84 ? 6.652 8.219 4.176 1 97.31 84 ILE A O 1
ATOM 628 N N . PHE A 1 85 ? 6.953 10.047 5.48 1 97.25 85 PHE A N 1
ATOM 629 C CA . PHE A 1 85 ? 8.289 9.633 5.871 1 97.25 85 PHE A CA 1
ATOM 630 C C . PHE A 1 85 ? 8.25 8.289 6.594 1 97.25 85 PHE A C 1
ATOM 632 O O . PHE A 1 85 ? 9.047 7.395 6.301 1 97.25 85 PHE A O 1
ATOM 639 N N . ALA A 1 86 ? 7.375 8.188 7.531 1 97.25 86 ALA A N 1
ATOM 640 C CA . ALA A 1 86 ? 7.246 6.949 8.297 1 97.25 86 ALA A CA 1
ATOM 641 C C . ALA A 1 86 ? 6.898 5.773 7.383 1 97.25 86 ALA A C 1
ATOM 643 O O . ALA A 1 86 ? 7.441 4.68 7.539 1 97.25 86 ALA A O 1
ATOM 644 N N . MET A 1 87 ? 6.008 5.957 6.465 1 98.06 87 MET A N 1
ATOM 645 C CA . MET A 1 87 ? 5.617 4.902 5.535 1 98.06 87 MET A CA 1
ATOM 646 C C . MET A 1 87 ? 6.793 4.477 4.664 1 98.06 87 MET A C 1
ATOM 648 O O . MET A 1 87 ? 7.035 3.285 4.477 1 98.06 87 MET A O 1
ATOM 652 N N . ASN A 1 88 ? 7.488 5.449 4.191 1 97.75 88 ASN A N 1
ATOM 653 C CA . ASN A 1 88 ? 8.641 5.148 3.35 1 97.75 88 ASN A CA 1
ATOM 654 C C . ASN A 1 88 ? 9.727 4.41 4.133 1 97.75 88 ASN A C 1
ATOM 656 O O . ASN A 1 88 ? 10.344 3.475 3.613 1 97.75 88 ASN A O 1
ATOM 660 N N . ALA A 1 89 ? 9.984 4.891 5.305 1 97.94 89 ALA A N 1
ATOM 661 C CA . ALA A 1 89 ? 10.977 4.238 6.148 1 97.94 89 ALA A CA 1
ATOM 662 C C . ALA A 1 89 ? 10.586 2.793 6.445 1 97.94 89 ALA A C 1
ATOM 664 O O . ALA A 1 89 ? 11.43 1.895 6.426 1 97.94 89 ALA A O 1
ATOM 665 N N . ALA A 1 90 ? 9.32 2.586 6.719 1 98 90 ALA A N 1
ATOM 666 C CA . ALA A 1 90 ? 8.828 1.234 6.961 1 98 90 ALA A CA 1
ATOM 667 C C . ALA A 1 90 ? 8.977 0.365 5.715 1 98 90 ALA A C 1
ATOM 669 O O . ALA A 1 90 ? 9.383 -0.796 5.805 1 98 90 ALA A O 1
ATOM 670 N N . ALA A 1 91 ? 8.625 0.91 4.582 1 97.88 91 ALA A N 1
ATOM 671 C CA . ALA A 1 91 ? 8.758 0.185 3.32 1 97.88 91 ALA A CA 1
ATOM 672 C C . ALA A 1 91 ? 10.211 -0.214 3.072 1 97.88 91 ALA A C 1
ATOM 674 O O . ALA A 1 91 ? 10.492 -1.349 2.674 1 97.88 91 ALA A O 1
ATOM 675 N N . ALA A 1 92 ? 11.109 0.738 3.314 1 97.81 92 ALA A N 1
ATOM 676 C CA . ALA A 1 92 ? 12.531 0.457 3.145 1 97.81 92 ALA A CA 1
ATOM 677 C C . ALA A 1 92 ? 12.984 -0.672 4.066 1 97.81 92 ALA A C 1
ATOM 679 O O . ALA A 1 92 ? 13.633 -1.621 3.623 1 97.81 92 ALA A O 1
ATOM 680 N N . LEU A 1 93 ? 12.602 -0.559 5.246 1 97.5 93 LEU A N 1
ATOM 681 C CA . LEU A 1 93 ? 13 -1.555 6.234 1 97.5 93 LEU A CA 1
ATOM 682 C C . LEU A 1 93 ? 12.43 -2.928 5.883 1 97.5 93 LEU A C 1
ATOM 684 O O . LEU A 1 93 ? 13.156 -3.926 5.906 1 97.5 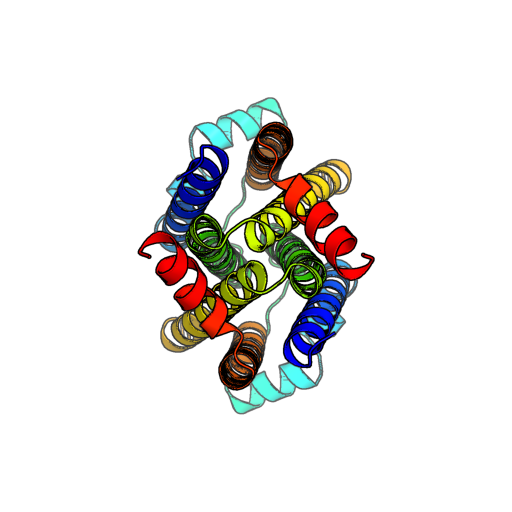93 LEU A O 1
ATOM 688 N N . LEU A 1 94 ? 11.195 -3.02 5.562 1 96.81 94 LEU A N 1
ATOM 689 C CA . LEU A 1 94 ? 10.539 -4.297 5.285 1 96.81 94 LEU A CA 1
ATOM 690 C C . LEU A 1 94 ? 11.109 -4.934 4.023 1 96.81 94 LEU A C 1
ATOM 692 O O . LEU A 1 94 ? 11.227 -6.16 3.943 1 96.81 94 LEU A O 1
ATOM 696 N N . THR A 1 95 ? 11.375 -4.125 3.086 1 95.31 95 THR A N 1
ATOM 697 C CA . THR A 1 95 ? 11.961 -4.668 1.862 1 95.31 95 THR A CA 1
ATOM 698 C C . THR A 1 95 ? 13.352 -5.238 2.131 1 95.31 95 THR A C 1
ATOM 700 O O . THR A 1 95 ? 13.695 -6.312 1.627 1 95.31 95 THR A O 1
ATOM 703 N N . VAL A 1 96 ? 14.148 -4.543 2.902 1 93.62 96 VAL A N 1
ATOM 704 C CA . VAL A 1 96 ? 15.484 -5.027 3.23 1 93.62 96 VAL A CA 1
ATOM 705 C C . VAL A 1 96 ? 15.383 -6.328 4.027 1 93.62 96 VAL A C 1
ATOM 707 O O . VAL A 1 96 ? 16.125 -7.277 3.773 1 93.62 96 VAL A O 1
ATOM 710 N N . ILE A 1 97 ? 14.43 -6.348 4.918 1 94 97 ILE A N 1
ATOM 711 C CA . ILE A 1 97 ? 14.203 -7.559 5.699 1 94 97 ILE A CA 1
ATOM 712 C C . ILE A 1 97 ? 13.781 -8.695 4.777 1 94 97 ILE A C 1
ATOM 714 O O . ILE A 1 97 ? 14.258 -9.828 4.914 1 94 97 ILE A O 1
ATOM 718 N N . SER A 1 98 ? 12.891 -8.445 3.807 1 93.19 98 SER A N 1
ATOM 719 C CA . SER A 1 98 ? 12.422 -9.445 2.855 1 93.19 98 SER A CA 1
ATOM 720 C C . SER A 1 98 ? 13.57 -9.992 2.018 1 93.19 98 SER A C 1
ATOM 722 O O . SER A 1 98 ? 13.648 -11.195 1.765 1 93.19 98 SER A O 1
ATOM 724 N N . LEU A 1 99 ? 14.469 -9.125 1.636 1 92.69 99 LEU A N 1
ATOM 725 C CA . LEU A 1 99 ? 15.617 -9.539 0.833 1 92.69 99 LEU A CA 1
ATOM 726 C C . LEU A 1 99 ? 16.562 -10.414 1.646 1 92.69 99 LEU A C 1
ATOM 728 O O . LEU A 1 99 ? 17.125 -11.383 1.125 1 92.69 99 LEU A O 1
ATOM 732 N N . ALA A 1 100 ? 16.719 -10.133 2.867 1 90.19 100 ALA A N 1
ATOM 733 C CA . ALA A 1 100 ? 17.641 -10.852 3.732 1 90.19 100 ALA A CA 1
ATOM 734 C C . ALA A 1 100 ? 17.078 -12.211 4.133 1 90.19 100 ALA A C 1
ATOM 736 O O . ALA A 1 100 ? 17.812 -13.203 4.176 1 90.19 100 ALA A O 1
ATOM 737 N N . LEU A 1 101 ? 15.773 -12.258 4.316 1 88.38 101 LEU A N 1
ATOM 738 C CA . LEU A 1 101 ? 15.188 -13.453 4.914 1 88.38 101 LEU A CA 1
ATOM 739 C C . LEU A 1 101 ? 14.625 -14.375 3.842 1 88.38 101 LEU A C 1
ATOM 741 O O . LEU A 1 101 ? 14.492 -15.586 4.062 1 88.38 101 LEU A O 1
ATOM 745 N N . HIS A 1 102 ? 14.312 -13.859 2.746 1 86.56 102 HIS A N 1
ATOM 746 C CA . HIS A 1 102 ? 13.594 -14.672 1.772 1 86.56 102 HIS A CA 1
ATOM 747 C C . HIS A 1 102 ? 14.398 -14.844 0.492 1 86.56 102 HIS A C 1
ATOM 749 O O . HIS A 1 102 ? 13.828 -14.945 -0.598 1 86.56 102 HIS A O 1
ATOM 755 N N . ARG A 1 103 ? 15.586 -14.914 0.613 1 81.38 103 ARG A N 1
ATOM 756 C CA . ARG A 1 103 ? 16.469 -15.062 -0.545 1 81.38 103 ARG A CA 1
ATOM 757 C C . ARG A 1 103 ? 16.312 -16.453 -1.167 1 81.38 103 ARG A C 1
ATOM 759 O O . ARG A 1 103 ? 16.359 -16.594 -2.391 1 81.38 103 ARG A O 1
ATOM 766 N N . GLU A 1 104 ? 15.945 -17.406 -0.39 1 78.56 104 GLU A N 1
ATOM 767 C CA . GLU A 1 104 ? 15.984 -18.781 -0.864 1 78.56 104 GLU A CA 1
ATOM 768 C C . GLU A 1 104 ? 14.578 -19.297 -1.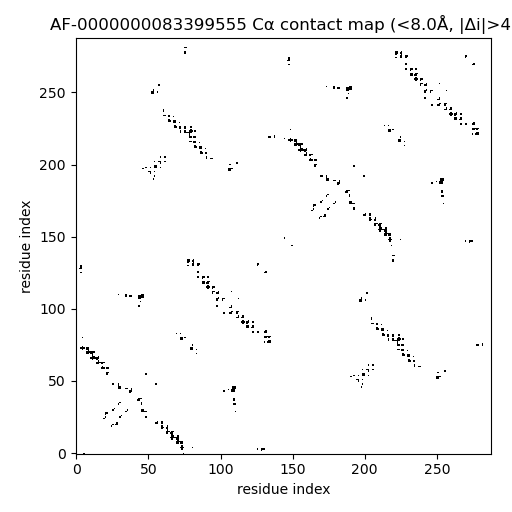161 1 78.56 104 GLU A C 1
ATOM 770 O O . GLU A 1 104 ? 14.422 -20.312 -1.853 1 78.56 104 GLU A O 1
ATOM 775 N N . ASP A 1 105 ? 13.586 -18.562 -0.74 1 79.81 105 ASP A N 1
ATOM 776 C CA . ASP A 1 105 ? 12.25 -19.141 -0.859 1 79.81 105 ASP A CA 1
ATOM 777 C C . ASP A 1 105 ? 11.508 -18.578 -2.068 1 79.81 105 ASP A C 1
ATOM 779 O O . ASP A 1 105 ? 10.32 -18.828 -2.252 1 79.81 105 ASP A O 1
ATOM 783 N N . GLY A 1 106 ? 12.164 -17.766 -2.871 1 80.06 106 GLY A N 1
ATOM 784 C CA . GLY A 1 106 ? 11.547 -17.312 -4.113 1 80.06 106 GLY A CA 1
ATOM 785 C C . GLY A 1 106 ? 10.672 -16.094 -3.936 1 80.06 106 GLY A C 1
ATOM 786 O O . GLY A 1 106 ? 9.906 -15.734 -4.836 1 80.06 106 GLY A O 1
ATOM 787 N N . VAL A 1 107 ? 10.75 -15.562 -2.775 1 85.88 107 VAL A N 1
ATOM 788 C CA . VAL A 1 107 ? 9.93 -14.391 -2.486 1 85.88 107 VAL A CA 1
ATOM 789 C C . VAL A 1 107 ? 10.695 -13.125 -2.867 1 85.88 107 VAL A C 1
ATOM 791 O O . VAL A 1 107 ? 10.125 -12.211 -3.479 1 85.88 107 VAL A O 1
ATOM 794 N N . ALA A 1 108 ? 11.969 -13.148 -2.553 1 89.62 108 ALA A N 1
ATOM 795 C CA . ALA A 1 108 ? 12.812 -12.023 -2.955 1 89.62 108 ALA A CA 1
ATOM 796 C C . ALA A 1 108 ? 13.047 -12.023 -4.461 1 89.62 108 ALA A C 1
ATOM 798 O O . ALA A 1 108 ? 13.422 -13.047 -5.039 1 89.62 108 ALA A O 1
ATOM 799 N N . CYS A 1 109 ? 12.758 -10.945 -5.094 1 93.69 109 CYS A N 1
ATOM 800 C CA . CYS A 1 109 ? 12.883 -10.844 -6.543 1 93.69 109 CYS A CA 1
ATOM 801 C C . CYS A 1 109 ? 13.555 -9.539 -6.949 1 93.69 109 CYS A C 1
ATOM 803 O O . CYS A 1 109 ? 13.93 -8.742 -6.09 1 93.69 109 CYS A O 1
ATOM 805 N N . THR A 1 110 ? 13.797 -9.359 -8.172 1 94 110 THR A N 1
ATOM 806 C CA . THR A 1 110 ? 14.461 -8.172 -8.695 1 94 110 THR A CA 1
ATOM 807 C C . THR A 1 110 ? 13.664 -6.91 -8.367 1 94 110 THR A C 1
ATOM 809 O O . THR A 1 110 ? 14.242 -5.859 -8.078 1 94 110 THR A O 1
ATOM 812 N N . MET A 1 111 ? 12.359 -7.066 -8.352 1 92.38 111 MET A N 1
ATOM 813 C CA . MET A 1 111 ? 11.508 -5.922 -8.039 1 92.38 111 MET A CA 1
ATOM 814 C C . MET A 1 111 ? 11.641 -5.52 -6.578 1 92.38 111 MET A C 1
ATOM 816 O O . MET A 1 111 ? 11.695 -4.332 -6.262 1 92.38 111 MET A O 1
ATOM 820 N N . THR A 1 112 ? 11.625 -6.5 -5.738 1 94.12 112 THR A N 1
ATOM 821 C CA . THR A 1 112 ? 11.805 -6.223 -4.316 1 94.12 112 THR A CA 1
ATOM 822 C C . THR A 1 112 ? 13.141 -5.539 -4.062 1 94.12 112 THR A C 1
ATOM 824 O O . THR A 1 112 ? 13.234 -4.633 -3.229 1 94.12 112 THR A O 1
ATOM 827 N N . PHE A 1 113 ? 14.156 -5.996 -4.75 1 95.06 113 PHE A N 1
ATOM 828 C CA . PHE A 1 113 ? 15.469 -5.375 -4.625 1 95.06 113 PHE A CA 1
ATOM 829 C C . PHE A 1 113 ? 15.422 -3.916 -5.059 1 95.06 113 PHE A C 1
ATOM 831 O O . PHE A 1 113 ? 15.891 -3.031 -4.34 1 95.06 113 PHE A O 1
ATOM 838 N N . THR A 1 114 ? 14.93 -3.652 -6.227 1 94.06 114 THR A N 1
ATOM 839 C CA . THR A 1 114 ? 14.836 -2.299 -6.766 1 94.06 114 THR A CA 1
ATOM 840 C C . THR A 1 114 ? 14.039 -1.397 -5.828 1 94.06 114 THR A C 1
ATOM 842 O O . THR A 1 114 ? 14.453 -0.271 -5.539 1 94.06 114 THR A O 1
ATOM 845 N N . MET A 1 115 ? 12.906 -1.91 -5.328 1 93.69 115 MET A N 1
ATOM 846 C CA . MET A 1 115 ? 12.07 -1.14 -4.41 1 93.69 115 MET A CA 1
ATOM 847 C C . MET A 1 115 ? 12.82 -0.84 -3.115 1 93.69 115 MET A C 1
ATOM 849 O O . MET A 1 115 ? 12.719 0.261 -2.572 1 93.69 115 MET A O 1
ATOM 853 N N . GLY A 1 116 ? 13.539 -1.852 -2.664 1 94.81 116 GLY A N 1
ATOM 854 C CA . GLY A 1 116 ? 14.336 -1.632 -1.463 1 94.81 116 GLY A CA 1
ATOM 855 C C . GLY A 1 116 ? 15.336 -0.507 -1.61 1 94.81 116 GLY A C 1
ATOM 856 O O . GLY A 1 116 ? 15.469 0.336 -0.721 1 94.81 116 GLY A O 1
ATOM 857 N N . VAL A 1 117 ? 16.031 -0.48 -2.695 1 95.56 117 VAL A N 1
ATOM 858 C CA . VAL A 1 117 ? 17.031 0.553 -2.959 1 95.56 117 VAL A CA 1
ATOM 859 C C . VAL A 1 117 ? 16.344 1.914 -3.07 1 95.56 117 VAL A C 1
ATOM 861 O O . VAL A 1 117 ? 16.766 2.883 -2.434 1 95.56 117 VAL A O 1
ATOM 864 N N . VAL A 1 118 ? 15.312 1.978 -3.832 1 96.06 118 VAL A N 1
ATOM 865 C CA . VAL A 1 118 ? 14.609 3.232 -4.082 1 96.06 118 VAL A CA 1
ATOM 866 C C . VAL A 1 118 ? 14.031 3.771 -2.773 1 96.06 118 VAL A C 1
ATOM 868 O O . VAL A 1 118 ? 14.195 4.949 -2.455 1 96.06 118 VAL A O 1
ATOM 871 N N . GLU A 1 119 ? 13.398 2.926 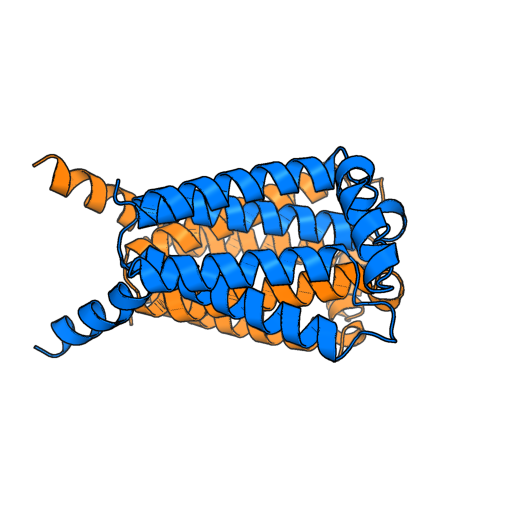-1.987 1 97.31 119 GLU A N 1
ATOM 872 C CA . GLU A 1 119 ? 12.789 3.352 -0.731 1 97.31 119 GLU A CA 1
ATOM 873 C C . GLU A 1 119 ? 13.852 3.818 0.265 1 97.31 119 GLU A C 1
ATOM 875 O O . GLU A 1 119 ? 13.609 4.742 1.044 1 97.31 119 GLU A O 1
ATOM 880 N N . THR A 1 120 ? 14.938 3.15 0.264 1 97.25 120 THR A N 1
ATOM 881 C CA . THR A 1 120 ? 16.016 3.547 1.163 1 97.25 120 THR A CA 1
ATOM 882 C C . THR A 1 120 ? 16.562 4.926 0.789 1 97.25 120 THR A C 1
ATOM 884 O O . THR A 1 120 ? 16.703 5.797 1.649 1 97.25 120 THR A O 1
ATOM 887 N N . ILE A 1 121 ? 16.828 5.141 -0.479 1 97.75 121 ILE A N 1
ATOM 888 C CA . ILE A 1 121 ? 17.328 6.426 -0.953 1 97.75 121 ILE A CA 1
ATOM 889 C C . ILE A 1 121 ? 16.312 7.523 -0.649 1 97.75 121 ILE A C 1
ATOM 891 O O . ILE A 1 121 ? 16.672 8.594 -0.147 1 97.75 121 ILE A O 1
ATOM 895 N N . LEU A 1 122 ? 15.055 7.25 -0.945 1 97.81 122 LEU A N 1
ATOM 896 C CA . LEU A 1 122 ? 14 8.234 -0.708 1 97.81 122 LEU A CA 1
ATOM 897 C C . LEU A 1 122 ? 13.875 8.547 0.779 1 97.81 122 LEU A C 1
ATOM 899 O O . LEU A 1 122 ? 13.688 9.703 1.159 1 97.81 122 LEU A O 1
ATOM 903 N N . THR A 1 123 ? 13.969 7.523 1.568 1 97.62 123 THR A N 1
ATOM 904 C CA . THR A 1 123 ? 13.898 7.727 3.012 1 97.62 123 THR A CA 1
ATOM 905 C C . THR A 1 123 ? 15.023 8.641 3.486 1 97.62 123 THR A C 1
ATOM 907 O O . THR A 1 123 ? 14.789 9.57 4.266 1 97.62 123 THR A O 1
ATOM 910 N N . CYS A 1 124 ? 16.172 8.391 3.059 1 97.25 124 CYS A N 1
ATOM 911 C CA . CYS A 1 124 ? 17.312 9.227 3.412 1 97.25 124 CYS A CA 1
ATOM 912 C C . CYS A 1 124 ? 17.125 10.656 2.918 1 97.25 124 CYS A C 1
ATOM 914 O O . CYS A 1 124 ? 17.375 11.609 3.652 1 97.25 124 CYS A O 1
ATOM 916 N N . ALA A 1 125 ? 16.672 10.789 1.713 1 97.31 125 ALA A N 1
ATOM 917 C CA . ALA A 1 125 ? 16.438 12.117 1.144 1 97.31 125 ALA A CA 1
ATOM 918 C C . ALA A 1 125 ? 15.375 12.875 1.94 1 97.31 125 ALA A C 1
ATOM 920 O O . ALA A 1 125 ? 15.555 14.047 2.256 1 97.31 125 ALA A O 1
ATOM 921 N N . LEU A 1 126 ? 14.305 12.219 2.264 1 96.94 126 LEU A N 1
ATOM 922 C CA . LEU A 1 126 ? 13.234 12.852 3.029 1 96.94 126 LEU A CA 1
ATOM 923 C C . LEU A 1 126 ? 13.727 13.25 4.418 1 96.94 126 LEU A C 1
ATOM 925 O O . LEU A 1 126 ? 13.367 14.32 4.918 1 96.94 126 LEU A O 1
ATOM 929 N N . TYR A 1 127 ? 14.461 12.383 5.004 1 95.25 127 TYR A N 1
ATOM 930 C CA . TYR A 1 127 ? 15.031 12.703 6.312 1 95.25 127 TYR A CA 1
ATOM 931 C C . TYR A 1 127 ? 15.891 13.953 6.242 1 95.25 127 TYR A C 1
ATOM 933 O O . TYR A 1 127 ? 15.75 14.859 7.066 1 95.25 127 TYR A O 1
ATOM 941 N N . TYR A 1 128 ? 16.75 13.977 5.258 1 94.75 128 TYR A N 1
ATOM 942 C CA . TYR A 1 128 ? 17.656 15.102 5.09 1 94.75 128 TYR A CA 1
ATOM 943 C C . TYR A 1 128 ? 16.891 16.391 4.824 1 94.75 128 TYR A C 1
ATOM 945 O O . TYR A 1 128 ? 17.328 17.469 5.234 1 94.75 128 TYR A O 1
ATOM 953 N N . LEU A 1 129 ? 15.766 16.281 4.156 1 94.56 129 LEU A N 1
ATOM 954 C CA . LEU A 1 129 ? 14.984 17.469 3.787 1 94.56 129 LEU A CA 1
ATOM 955 C C . LEU A 1 129 ? 14.031 17.844 4.91 1 94.56 129 LEU A C 1
ATOM 957 O O . LEU A 1 129 ? 13.234 18.781 4.758 1 94.56 129 LEU A O 1
ATOM 961 N N . GLY A 1 130 ? 13.977 17.172 6.062 1 90.06 130 GLY A N 1
ATOM 962 C CA . GLY A 1 130 ? 13.242 17.594 7.246 1 90.06 130 GLY A CA 1
ATOM 963 C C . GLY A 1 130 ? 11.828 17.031 7.293 1 90.06 130 GLY A C 1
ATOM 964 O O . GLY A 1 130 ? 10.961 17.594 7.957 1 90.06 130 GLY A O 1
ATOM 965 N N . ALA A 1 131 ? 11.531 16.016 6.539 1 90.44 131 ALA A N 1
ATOM 966 C CA . ALA A 1 131 ? 10.18 15.461 6.508 1 90.44 131 ALA A CA 1
ATOM 967 C C . ALA A 1 131 ? 9.828 14.805 7.84 1 90.44 131 ALA A C 1
ATOM 969 O O . ALA A 1 131 ? 8.648 14.664 8.18 1 90.44 131 ALA A O 1
ATOM 970 N N . ALA A 1 132 ? 10.836 14.461 8.578 1 84.62 132 ALA A N 1
ATOM 971 C CA . ALA A 1 132 ? 10.602 13.781 9.852 1 84.62 132 ALA A CA 1
ATOM 972 C C . ALA A 1 132 ? 10.227 14.781 10.938 1 84.62 132 ALA A C 1
ATOM 974 O O . ALA A 1 132 ? 9.703 14.398 11.984 1 84.62 132 ALA A O 1
ATOM 975 N N . GLN A 1 133 ? 10.648 16.016 10.906 1 71 133 GLN A N 1
ATOM 976 C CA . GLN A 1 133 ? 10.523 17.031 11.945 1 71 133 GLN A CA 1
ATOM 977 C C . GLN A 1 133 ? 9.07 17.453 12.133 1 71 133 GLN A C 1
ATOM 979 O O . GLN A 1 133 ? 8.703 18 13.18 1 71 133 GLN A O 1
ATOM 984 N N . GLY A 1 134 ? 8.148 17.391 11.289 1 54.91 134 GLY A N 1
ATOM 985 C CA . GLY A 1 134 ? 6.793 17.766 11.648 1 54.91 134 GLY A CA 1
ATOM 986 C C . GLY A 1 134 ? 6.266 17.031 12.859 1 54.91 134 GLY A C 1
ATOM 987 O O . GLY A 1 134 ? 5.203 17.359 13.383 1 54.91 134 GLY A O 1
ATOM 988 N N . ALA A 1 135 ? 6.703 15.82 13.164 1 49.25 135 ALA A N 1
ATOM 989 C CA . ALA A 1 135 ? 6.277 15.055 14.336 1 49.25 135 ALA A CA 1
ATOM 990 C C . ALA A 1 135 ? 6.574 15.82 15.617 1 49.25 135 ALA A C 1
ATOM 992 O O . ALA A 1 135 ? 5.797 15.758 16.578 1 49.25 135 ALA A O 1
ATOM 993 N N . SER A 1 136 ? 7.668 16.344 15.789 1 44.97 136 SER A N 1
ATOM 994 C CA . SER A 1 136 ? 8.109 16.969 17.031 1 44.97 136 SER A CA 1
ATOM 995 C C . SER A 1 136 ? 7.328 18.25 17.312 1 44.97 136 SER A C 1
ATOM 997 O O . SER A 1 136 ? 7.094 18.594 18.484 1 44.97 136 SER A O 1
ATOM 999 N N . THR A 1 137 ? 7.207 19.062 16.453 1 42.97 137 THR A N 1
ATOM 1000 C CA . THR A 1 137 ? 6.637 20.375 16.781 1 42.97 137 THR A CA 1
ATOM 1001 C C . THR A 1 137 ? 5.156 20.234 17.125 1 42.97 137 THR A C 1
ATOM 1003 O O . THR A 1 137 ? 4.617 21.062 17.875 1 42.97 137 THR A O 1
ATOM 1006 N N . VAL A 1 138 ? 4.516 19.328 16.609 1 42.06 138 VAL A N 1
ATOM 1007 C CA . VAL A 1 138 ? 3.104 19.203 16.953 1 42.06 138 VAL A CA 1
ATOM 1008 C C . VAL A 1 138 ? 2.961 18.703 18.391 1 42.06 138 VAL A C 1
ATOM 1010 O O . VAL A 1 138 ? 2.049 19.125 19.109 1 42.06 138 VAL A O 1
ATOM 1013 N N . VAL A 1 139 ? 3.795 17.844 18.797 1 41.78 139 VAL A N 1
ATOM 1014 C CA . VAL A 1 139 ? 3.719 17.406 20.172 1 41.78 139 VAL A CA 1
ATOM 1015 C C . VAL A 1 139 ? 4.109 18.562 21.109 1 41.78 139 VAL A C 1
ATOM 1017 O O . VAL A 1 139 ? 3.598 18.672 22.219 1 41.78 139 VAL A O 1
ATOM 1020 N N . LYS A 1 140 ? 4.973 19.375 20.781 1 43.25 140 LYS A N 1
ATOM 1021 C CA . LYS A 1 140 ? 5.418 20.406 21.719 1 43.25 140 LYS A CA 1
ATOM 1022 C C . LYS A 1 140 ? 4.34 21.469 21.922 1 43.25 140 LYS A C 1
ATOM 1024 O O . LYS A 1 140 ? 4.207 22.016 23.016 1 43.25 140 LYS A O 1
ATOM 1029 N N . LYS A 1 141 ? 3.639 21.828 20.938 1 44.44 141 LYS A N 1
ATOM 1030 C CA . LYS A 1 141 ? 2.734 22.938 21.203 1 44.44 141 LYS A CA 1
ATOM 1031 C C . LYS A 1 141 ? 1.611 22.516 22.156 1 44.44 141 LYS A C 1
ATOM 1033 O O . LYS A 1 141 ? 0.988 23.359 22.797 1 44.44 141 LYS A O 1
ATOM 1038 N N . LYS A 1 142 ? 1.284 21.234 22.219 1 42.25 142 LYS A N 1
ATOM 1039 C CA . LYS A 1 142 ? 0.242 20.953 23.203 1 42.25 142 LYS A CA 1
ATOM 1040 C C . LYS A 1 142 ? 0.806 20.969 24.625 1 42.25 142 LYS A C 1
ATOM 1042 O O . LYS A 1 142 ? 0.053 20.891 25.594 1 42.25 142 LYS A O 1
ATOM 1047 N N . GLU A 1 143 ? 2.043 20.766 24.688 1 36.53 143 GLU A N 1
ATOM 1048 C CA . GLU A 1 143 ? 2.537 20.766 26.062 1 36.53 143 GLU A CA 1
ATOM 1049 C C . GLU A 1 143 ? 2.738 22.203 26.578 1 36.53 143 GLU A C 1
ATOM 1051 O O . GLU A 1 143 ? 3.031 22.406 27.75 1 36.53 143 GLU A O 1
ATOM 1056 N N . ASN A 1 144 ? 2.906 23.172 25.641 1 35.75 144 ASN A N 1
ATOM 1057 C CA . ASN A 1 144 ? 2.955 24.5 26.25 1 35.75 144 ASN A CA 1
ATOM 1058 C C . ASN A 1 144 ? 1.58 25.156 26.266 1 35.75 144 ASN A C 1
ATOM 1060 O O . ASN A 1 144 ? 0.87 25.156 25.25 1 35.75 144 ASN A O 1
ATOM 1064 N N . MET B 1 1 ? -7.191 12.367 21.938 1 77 1 MET B N 1
ATOM 1065 C CA . MET B 1 1 ? -7.293 12.133 20.5 1 77 1 MET B CA 1
ATOM 1066 C C . MET B 1 1 ? -8.734 12.281 20.031 1 77 1 MET B C 1
ATOM 1068 O O . MET B 1 1 ? -9.664 11.875 20.734 1 77 1 MET B O 1
ATOM 1072 N N . SER B 1 2 ? -8.977 12.961 18.953 1 90.38 2 SER B N 1
ATOM 1073 C CA . SER B 1 2 ? -10.305 13.109 18.375 1 90.38 2 SER B CA 1
ATOM 1074 C C . SER B 1 2 ? -10.844 11.766 17.891 1 90.38 2 SER B C 1
ATOM 1076 O O . SER B 1 2 ? -10.109 10.781 17.828 1 90.38 2 SER B O 1
ATOM 1078 N N . MET B 1 3 ? -12.07 11.633 17.703 1 93.62 3 MET B N 1
ATOM 1079 C CA . MET B 1 3 ? -12.711 10.414 17.219 1 93.62 3 MET B CA 1
ATOM 1080 C C . MET B 1 3 ? -12.094 9.961 15.898 1 93.62 3 MET B C 1
ATOM 1082 O O . MET B 1 3 ? -11.875 8.773 15.688 1 93.62 3 MET B O 1
ATOM 1086 N N . VAL B 1 4 ? -11.914 10.922 15.086 1 94.81 4 VAL B N 1
ATOM 1087 C CA . VAL B 1 4 ? -11.32 10.609 13.789 1 94.81 4 VAL B CA 1
ATOM 1088 C C . VAL B 1 4 ? -9.906 10.062 13.977 1 94.81 4 VAL B C 1
ATOM 1090 O O . VAL B 1 4 ? -9.523 9.078 13.336 1 94.81 4 VAL B O 1
ATOM 1093 N N . ASP B 1 5 ? -9.148 10.562 14.852 1 95.5 5 ASP B N 1
ATOM 1094 C CA . ASP B 1 5 ? -7.793 10.094 15.117 1 95.5 5 ASP B CA 1
ATOM 1095 C C . ASP B 1 5 ? -7.801 8.68 15.68 1 95.5 5 ASP B C 1
ATOM 1097 O O . ASP B 1 5 ? -6.941 7.859 15.344 1 95.5 5 ASP B O 1
ATOM 1101 N N . ASN B 1 6 ? -8.742 8.414 16.5 1 97 6 ASN B N 1
ATOM 1102 C CA . ASN B 1 6 ? -8.867 7.074 17.047 1 97 6 ASN B CA 1
ATOM 1103 C C . ASN B 1 6 ? -9.211 6.051 15.969 1 97 6 ASN B C 1
ATOM 1105 O O . ASN B 1 6 ? -8.68 4.941 15.969 1 97 6 ASN B O 1
ATOM 1109 N N . LEU B 1 7 ? -10.117 6.406 15.117 1 97.56 7 LEU B N 1
ATOM 1110 C CA . LEU B 1 7 ? -10.492 5.52 14.023 1 97.56 7 LEU B CA 1
ATOM 1111 C C . LEU B 1 7 ? -9.289 5.227 13.133 1 97.56 7 LEU B C 1
ATOM 1113 O O . LEU B 1 7 ? -9.055 4.074 12.758 1 97.56 7 LEU B O 1
ATOM 1117 N N . ILE B 1 8 ? -8.57 6.254 12.836 1 97.75 8 ILE B N 1
ATOM 1118 C CA . ILE B 1 8 ? -7.383 6.102 12 1 97.75 8 ILE B CA 1
ATOM 1119 C C . ILE B 1 8 ? -6.363 5.211 12.703 1 97.75 8 ILE B C 1
ATOM 1121 O O . ILE B 1 8 ? -5.766 4.328 12.086 1 97.75 8 ILE B O 1
ATOM 1125 N N . PHE B 1 9 ? -6.168 5.398 13.977 1 98 9 PHE B N 1
ATOM 1126 C CA . PHE B 1 9 ? -5.23 4.598 14.758 1 98 9 PHE B CA 1
ATOM 1127 C C . PHE B 1 9 ? -5.645 3.133 14.758 1 98 9 PHE B C 1
ATOM 1129 O O . PHE B 1 9 ? -4.816 2.248 14.547 1 98 9 PHE B O 1
ATOM 1136 N N . LEU B 1 10 ? -6.914 2.908 14.977 1 98 10 LEU B N 1
ATOM 1137 C CA . LEU B 1 10 ? -7.422 1.542 15.031 1 98 10 LEU B CA 1
ATOM 1138 C C . LEU B 1 10 ? -7.316 0.874 13.664 1 98 10 LEU B C 1
ATOM 1140 O O . LEU B 1 10 ? -7.047 -0.326 13.57 1 98 10 LEU B O 1
ATOM 1144 N N . THR B 1 11 ? -7.605 1.615 12.625 1 98.06 11 THR B N 1
ATOM 1145 C CA . THR B 1 11 ? -7.426 1.1 11.273 1 98.06 11 THR B CA 1
ATOM 1146 C C . THR B 1 11 ? -5.977 0.689 11.039 1 98.06 11 THR B C 1
ATOM 1148 O O . THR B 1 11 ? -5.711 -0.354 10.438 1 98.06 11 THR B O 1
ATOM 1151 N N . GLY B 1 12 ? -5.062 1.541 11.492 1 98.38 12 GLY B N 1
ATOM 1152 C CA . GLY B 1 12 ? -3.652 1.212 11.367 1 98.38 12 GLY B CA 1
ATOM 1153 C C . GLY B 1 12 ? -3.275 -0.075 12.078 1 98.38 12 GLY B C 1
ATOM 1154 O O . GLY B 1 12 ? -2.564 -0.913 11.516 1 98.38 12 GLY B O 1
ATOM 1155 N N . LEU B 1 13 ? -3.77 -0.256 13.25 1 98.25 13 LEU B N 1
ATOM 1156 C CA . LEU B 1 13 ? -3.516 -1.478 14 1 98.25 13 LEU B CA 1
ATOM 1157 C C . LEU B 1 13 ? -4.09 -2.693 13.281 1 98.25 13 LEU B C 1
ATOM 1159 O O . LEU B 1 13 ? -3.461 -3.754 13.25 1 98.25 13 LEU B O 1
ATOM 1163 N N . SER B 1 14 ? -5.277 -2.52 12.812 1 97.62 14 SER B N 1
ATOM 1164 C CA . SER B 1 14 ? -5.918 -3.596 12.07 1 97.62 14 SER B CA 1
ATOM 1165 C C . SER B 1 14 ? -5.098 -3.98 10.844 1 97.62 14 SER B C 1
ATOM 1167 O O . SER B 1 14 ? -4.926 -5.168 10.555 1 97.62 14 SER B O 1
ATOM 1169 N N . ASP B 1 15 ? -4.605 -2.977 10.133 1 97.69 15 ASP B N 1
ATOM 1170 C CA . ASP B 1 15 ? -3.795 -3.234 8.945 1 97.69 15 ASP B CA 1
ATOM 1171 C C . ASP B 1 15 ? -2.514 -3.98 9.305 1 97.69 15 ASP B C 1
ATOM 1173 O O . ASP B 1 15 ? -2.123 -4.922 8.617 1 97.69 15 ASP B O 1
ATOM 1177 N N . VAL B 1 16 ? -1.878 -3.562 10.344 1 98.12 16 VAL B N 1
ATOM 1178 C CA . VAL B 1 16 ? -0.651 -4.227 10.773 1 98.12 16 VAL B CA 1
ATOM 1179 C C . VAL B 1 16 ? -0.956 -5.668 11.172 1 98.12 16 VAL B C 1
ATOM 1181 O O . VAL B 1 16 ? -0.231 -6.59 10.797 1 98.12 16 VAL B O 1
ATOM 1184 N N . ALA B 1 17 ? -2.016 -5.914 11.867 1 97.5 17 ALA B N 1
ATOM 1185 C CA . ALA B 1 17 ? -2.43 -7.266 12.242 1 97.5 17 ALA B CA 1
ATOM 1186 C C . ALA B 1 17 ? -2.717 -8.109 11 1 97.5 17 ALA B C 1
ATOM 1188 O O . ALA B 1 17 ? -2.318 -9.273 10.93 1 97.5 17 ALA B O 1
ATOM 1189 N N . MET B 1 18 ? -3.375 -7.555 10.078 1 96.56 18 MET B N 1
ATOM 1190 C CA . MET B 1 18 ? -3.684 -8.258 8.836 1 96.56 18 MET B CA 1
ATOM 1191 C C . MET B 1 18 ? -2.406 -8.641 8.102 1 96.56 18 MET B C 1
ATOM 1193 O O . MET B 1 18 ? -2.299 -9.75 7.57 1 96.56 18 MET B O 1
ATOM 1197 N N . ALA B 1 19 ? -1.538 -7.668 8.07 1 97.25 19 ALA B N 1
ATOM 1198 C CA . ALA B 1 19 ? -0.271 -7.938 7.395 1 97.25 19 ALA B CA 1
ATOM 1199 C C . ALA B 1 19 ? 0.462 -9.102 8.055 1 97.25 19 ALA B C 1
ATOM 1201 O O . ALA B 1 19 ? 1.046 -9.945 7.363 1 97.25 19 ALA B O 1
ATOM 1202 N N . VAL B 1 20 ? 0.45 -9.148 9.328 1 96.38 20 VAL B N 1
ATOM 1203 C CA . VAL B 1 20 ? 1.073 -10.25 10.062 1 96.38 20 VAL B CA 1
ATOM 1204 C C . VAL B 1 20 ? 0.385 -11.562 9.711 1 96.38 20 VAL B C 1
ATOM 1206 O O . VAL B 1 20 ? 1.05 -12.57 9.453 1 96.38 20 VAL B O 1
ATOM 1209 N N . LEU B 1 21 ? -0.911 -11.531 9.602 1 95.62 21 LEU B N 1
ATOM 1210 C CA . LEU B 1 21 ? -1.655 -12.734 9.242 1 95.62 21 LEU B CA 1
ATOM 1211 C C . LEU B 1 21 ? -1.37 -13.141 7.801 1 95.62 21 LEU B C 1
ATOM 1213 O O . LEU B 1 21 ? -1.218 -14.328 7.508 1 95.62 21 LEU B O 1
ATOM 1217 N N . MET B 1 22 ? -1.297 -12.18 6.961 1 95.44 22 MET B N 1
ATOM 1218 C CA . MET B 1 22 ? -0.998 -12.445 5.559 1 95.44 22 MET B CA 1
ATOM 1219 C C . MET B 1 22 ? 0.364 -13.117 5.406 1 95.44 22 MET B C 1
ATOM 1221 O O . MET B 1 22 ? 0.567 -13.922 4.5 1 95.44 22 MET B O 1
ATOM 1225 N N . THR B 1 23 ? 1.257 -12.781 6.301 1 92.94 23 THR B N 1
ATOM 1226 C CA . THR B 1 23 ? 2.633 -13.25 6.188 1 92.94 23 THR B CA 1
ATOM 1227 C C . THR B 1 23 ? 2.799 -14.609 6.863 1 92.94 23 THR B C 1
ATOM 1229 O O . THR B 1 23 ? 3.398 -15.523 6.293 1 92.94 23 THR B O 1
ATOM 1232 N N . PHE B 1 24 ? 2.182 -14.859 7.977 1 92.88 24 PHE B N 1
ATOM 1233 C CA . PHE B 1 24 ? 2.518 -16.031 8.781 1 92.88 24 PHE B CA 1
ATOM 1234 C C . PHE B 1 24 ? 1.355 -17.016 8.82 1 92.88 24 PHE B C 1
ATOM 1236 O O . PHE B 1 24 ? 1.54 -18.188 9.156 1 92.88 24 PHE B O 1
ATOM 1243 N N . ALA B 1 25 ? 0.214 -16.547 8.578 1 94.5 25 ALA B N 1
ATOM 1244 C CA . ALA B 1 25 ? -0.96 -17.422 8.602 1 94.5 25 ALA B CA 1
ATOM 1245 C C . ALA B 1 25 ? -1.937 -17.047 7.488 1 94.5 25 ALA B C 1
ATOM 1247 O O . ALA B 1 25 ? -3.109 -16.781 7.75 1 94.5 25 ALA B O 1
ATOM 1248 N N . PRO B 1 26 ? -1.434 -17.172 6.285 1 92.06 26 PRO B N 1
ATOM 1249 C CA . PRO B 1 26 ? -2.289 -16.719 5.184 1 92.06 26 PRO B CA 1
ATOM 1250 C C . PRO B 1 26 ? -3.541 -17.578 5.023 1 92.06 26 PRO B C 1
ATOM 1252 O O . PRO B 1 26 ? -4.602 -17.062 4.652 1 92.06 26 PRO B O 1
ATOM 1255 N N . THR B 1 27 ? -3.51 -18.891 5.262 1 90.5 27 THR B N 1
ATOM 1256 C CA . THR B 1 27 ? -4.66 -19.781 5.133 1 90.5 27 THR B CA 1
ATOM 1257 C C . THR B 1 27 ? -5.777 -19.359 6.082 1 90.5 27 THR B C 1
ATOM 1259 O O . THR B 1 27 ? -6.961 -19.438 5.734 1 90.5 27 THR B O 1
ATOM 1262 N N . LEU B 1 28 ? -5.348 -18.906 7.238 1 91.38 28 LEU B N 1
ATOM 1263 C CA . LEU B 1 28 ? -6.324 -18.438 8.219 1 91.38 28 LEU B CA 1
ATOM 1264 C C .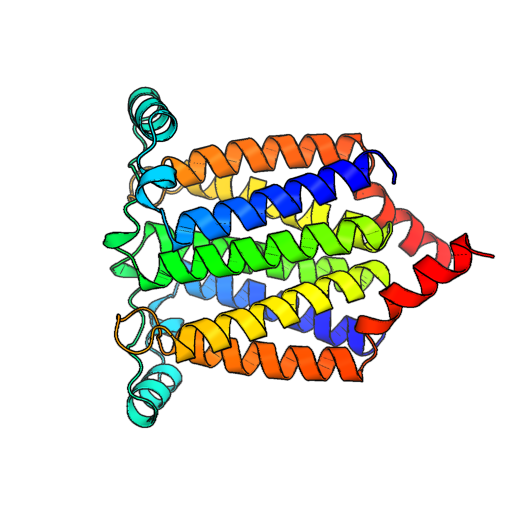 LEU B 1 28 ? -7.082 -17.219 7.688 1 91.38 28 LEU B C 1
ATOM 1266 O O . LEU B 1 28 ? -8.273 -17.062 7.969 1 91.38 28 LEU B O 1
ATOM 1270 N N . LEU B 1 29 ? -6.402 -16.406 6.91 1 92.31 29 LEU B N 1
ATOM 1271 C CA . LEU B 1 29 ? -7 -15.164 6.434 1 92.31 29 LEU B CA 1
ATOM 1272 C C . LEU B 1 29 ? -7.766 -15.398 5.133 1 92.31 29 LEU B C 1
ATOM 1274 O O . LEU B 1 29 ? -8.938 -15.023 5.027 1 92.31 29 LEU B O 1
ATOM 1278 N N . TYR B 1 30 ? -7.164 -16.094 4.215 1 93.06 30 TYR B N 1
ATOM 1279 C CA . TYR B 1 30 ? -7.703 -16.156 2.863 1 93.06 30 TYR B CA 1
ATOM 1280 C C . TYR B 1 30 ? -8.695 -17.312 2.732 1 93.06 30 TYR B C 1
ATOM 1282 O O . TYR B 1 30 ? -9.602 -17.266 1.895 1 93.06 30 TYR B O 1
ATOM 1290 N N . GLU B 1 31 ? -8.562 -18.375 3.523 1 92.69 31 GLU B N 1
ATOM 1291 C CA . GLU B 1 31 ? -9.469 -19.531 3.479 1 92.69 31 GLU B CA 1
ATOM 1292 C C . GLU B 1 31 ? -10.336 -19.594 4.734 1 92.69 31 GLU B C 1
ATOM 1294 O O . GLU B 1 31 ? -10.633 -20.688 5.227 1 92.69 31 GLU B O 1
ATOM 1299 N N . SER B 1 32 ? -10.609 -18.5 5.238 1 92.56 32 SER B N 1
ATOM 1300 C CA . SER B 1 32 ? -11.461 -18.422 6.418 1 92.56 32 SER B CA 1
ATOM 1301 C C . SER B 1 32 ? -12.906 -18.766 6.078 1 92.56 32 SER B C 1
ATOM 1303 O O . SER B 1 32 ? -13.273 -18.828 4.906 1 92.56 32 SER B O 1
ATOM 1305 N N . SER B 1 33 ? -13.734 -19.031 7.172 1 93.75 33 SER B N 1
ATOM 1306 C CA . SER B 1 33 ? -15.156 -19.297 6.988 1 93.75 33 SER B CA 1
ATOM 1307 C C . SER B 1 33 ? -15.859 -18.125 6.309 1 93.75 33 SER B C 1
ATOM 1309 O O . SER B 1 33 ? -16.781 -18.328 5.516 1 93.75 33 SER B O 1
ATOM 1311 N N . PHE B 1 34 ? -15.391 -16.938 6.613 1 93.56 34 PHE B N 1
ATOM 1312 C CA . PHE B 1 34 ? -15.969 -15.742 6.02 1 93.56 34 PHE B CA 1
ATOM 1313 C C . PHE B 1 34 ? -15.68 -15.688 4.523 1 93.56 34 PHE B C 1
ATOM 1315 O O . PHE B 1 34 ? -16.562 -15.383 3.725 1 93.56 34 PHE B O 1
ATOM 1322 N N . SER B 1 35 ? -14.492 -16.031 4.148 1 94.31 35 SER B N 1
ATOM 1323 C CA . SER B 1 35 ? -14.125 -16.062 2.738 1 94.31 35 SER B CA 1
ATOM 1324 C C . SER B 1 35 ? -14.945 -17.094 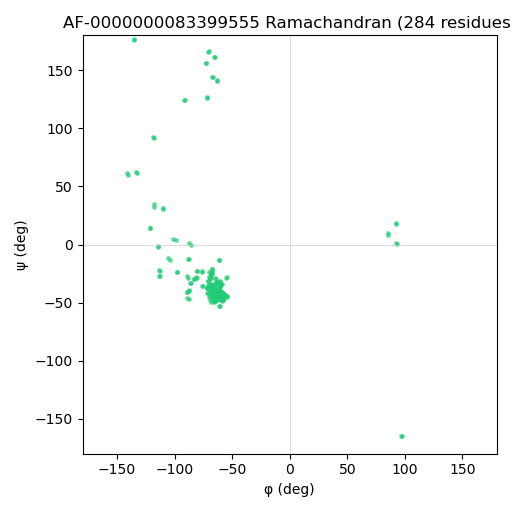1.971 1 94.31 35 SER B C 1
ATOM 1326 O O . SER B 1 35 ? -15.367 -16.844 0.84 1 94.31 35 SER B O 1
ATOM 1328 N N . HIS B 1 36 ? -15.164 -18.234 2.547 1 96 36 HIS B N 1
ATOM 1329 C CA . HIS B 1 36 ? -15.984 -19.266 1.911 1 96 36 HIS B CA 1
ATOM 1330 C C . HIS B 1 36 ? -17.438 -18.812 1.775 1 96 36 HIS B C 1
ATOM 1332 O O . HIS B 1 36 ? -18.094 -19.109 0.776 1 96 36 HIS B O 1
ATOM 1338 N N . TRP B 1 37 ? -17.875 -18.125 2.785 1 96.25 37 TRP B N 1
ATOM 1339 C CA . TRP B 1 37 ? -19.234 -17.594 2.711 1 96.25 37 TRP B CA 1
ATOM 1340 C C . TRP B 1 37 ? -19.359 -16.609 1.554 1 96.25 37 TRP B C 1
ATOM 1342 O O . TRP B 1 37 ? -20.344 -16.656 0.799 1 96.25 37 TRP B O 1
ATOM 1352 N N . ILE B 1 38 ? -18.422 -15.711 1.378 1 95.19 38 ILE B N 1
ATOM 1353 C CA . ILE B 1 38 ? -18.438 -14.75 0.285 1 95.19 38 ILE B CA 1
ATOM 1354 C C . ILE B 1 38 ? -18.359 -15.484 -1.052 1 95.19 38 ILE B C 1
ATOM 1356 O O . ILE B 1 38 ? -19.047 -15.109 -2.012 1 95.19 38 ILE B O 1
ATOM 1360 N N . ASN B 1 39 ? -17.469 -16.422 -1.069 1 94.81 39 ASN B N 1
ATOM 1361 C CA . ASN B 1 39 ? -17.328 -17.234 -2.277 1 94.81 39 ASN B CA 1
ATOM 1362 C C . ASN B 1 39 ? -18.656 -17.859 -2.686 1 94.81 39 ASN B C 1
ATOM 1364 O O . ASN B 1 39 ? -19.031 -17.812 -3.857 1 94.81 39 ASN B O 1
ATOM 1368 N N . ARG B 1 40 ? -19.406 -18.422 -1.756 1 95.5 40 ARG B N 1
ATOM 1369 C CA . ARG B 1 40 ? -20.672 -19.078 -2.02 1 95.5 40 ARG B CA 1
ATOM 1370 C C . ARG B 1 40 ? -21.75 -18.078 -2.451 1 95.5 40 ARG B C 1
ATOM 1372 O O . ARG B 1 40 ? -22.578 -18.375 -3.307 1 95.5 40 ARG B O 1
ATOM 1379 N N . THR B 1 41 ? -21.672 -16.891 -1.874 1 94.69 41 THR B N 1
ATOM 1380 C CA . THR B 1 41 ? -22.734 -15.914 -2.084 1 94.69 41 THR B CA 1
ATOM 1381 C C . THR B 1 41 ? -22.484 -15.109 -3.352 1 94.69 41 THR B C 1
ATOM 1383 O O . THR B 1 41 ? -23.422 -14.719 -4.043 1 94.69 41 THR B O 1
ATOM 1386 N N . THR B 1 42 ? -21.25 -14.836 -3.707 1 91.81 42 THR B N 1
ATOM 1387 C CA . THR B 1 42 ? -20.969 -13.914 -4.797 1 91.81 42 THR B CA 1
ATOM 1388 C C . THR B 1 42 ? -20.344 -14.648 -5.98 1 91.81 42 THR B C 1
ATOM 1390 O O . THR B 1 42 ? -20.344 -14.148 -7.105 1 91.81 42 THR B O 1
ATOM 1393 N N . GLY B 1 43 ? -19.625 -15.797 -5.68 1 91.88 43 GLY B N 1
ATOM 1394 C CA . GLY B 1 43 ? -18.969 -16.562 -6.727 1 91.88 43 GLY B CA 1
ATOM 1395 C C . GLY B 1 43 ? -17.531 -16.141 -6.945 1 91.88 43 GLY B C 1
ATOM 1396 O O . GLY B 1 43 ? -16.828 -16.703 -7.801 1 91.88 43 GLY B O 1
ATOM 1397 N N . TYR B 1 44 ? -17.047 -15.188 -6.184 1 93.56 44 TYR B N 1
ATOM 1398 C CA . TYR B 1 44 ? -15.648 -14.781 -6.305 1 93.56 44 TYR B CA 1
ATOM 1399 C C . TYR B 1 44 ? -14.711 -15.891 -5.852 1 93.56 44 TYR B C 1
ATOM 1401 O O . TYR B 1 44 ? -15.016 -16.625 -4.902 1 93.56 44 TYR B O 1
ATOM 1409 N N . ILE B 1 45 ? -13.633 -16 -6.492 1 93 45 ILE B N 1
ATOM 1410 C CA . ILE B 1 45 ? -12.664 -17.047 -6.188 1 93 45 ILE B CA 1
ATOM 1411 C C . ILE B 1 45 ? -11.961 -16.734 -4.871 1 93 45 ILE B C 1
ATOM 1413 O O . ILE B 1 45 ? -11.898 -15.578 -4.453 1 93 45 ILE B O 1
ATOM 1417 N N . ILE B 1 46 ? -11.453 -17.766 -4.254 1 94.44 46 ILE B N 1
ATOM 1418 C CA . ILE B 1 46 ? -10.664 -17.594 -3.043 1 94.44 46 ILE B CA 1
ATOM 1419 C C . ILE B 1 46 ? -9.188 -17.469 -3.408 1 94.44 46 ILE B C 1
ATOM 1421 O O . ILE B 1 46 ? -8.633 -18.312 -4.121 1 94.44 46 ILE B O 1
ATOM 1425 N N . ALA B 1 47 ? -8.609 -16.391 -2.953 1 93.44 47 ALA B N 1
ATOM 1426 C CA . ALA B 1 47 ? -7.203 -16.141 -3.25 1 93.44 47 ALA B CA 1
ATOM 1427 C C . ALA B 1 47 ? -6.312 -17.219 -2.633 1 93.44 47 ALA B C 1
ATOM 1429 O O . ALA B 1 47 ? -6.559 -17.672 -1.515 1 93.44 47 ALA B O 1
ATOM 1430 N N . LYS B 1 48 ? -5.281 -17.594 -3.381 1 92.88 48 LYS B N 1
ATOM 1431 C CA . LYS B 1 48 ? -4.324 -18.594 -2.934 1 92.88 48 LYS B CA 1
ATOM 1432 C C . LYS B 1 48 ? -2.918 -18.016 -2.832 1 92.88 48 LYS B C 1
ATOM 1434 O O . LYS B 1 48 ? -2.123 -18.141 -3.766 1 92.88 48 LYS B O 1
ATOM 1439 N N . PRO B 1 49 ? -2.584 -17.547 -1.65 1 91.75 49 PRO B N 1
ATOM 1440 C CA . PRO B 1 49 ? -1.285 -16.891 -1.506 1 91.75 49 PRO B CA 1
ATOM 1441 C C . PRO B 1 49 ? -0.111 -17.844 -1.729 1 91.75 49 PRO B C 1
ATOM 1443 O O . PRO B 1 49 ? 0.951 -17.406 -2.195 1 91.75 49 PRO B O 1
ATOM 1446 N N . HIS B 1 50 ? -0.252 -19.109 -1.454 1 90.38 50 HIS B N 1
ATOM 1447 C CA . HIS B 1 50 ? 0.826 -20.078 -1.604 1 90.38 50 HIS B CA 1
ATOM 1448 C C . HIS B 1 50 ? 1.18 -20.281 -3.074 1 90.38 50 HIS B C 1
ATOM 1450 O O . HIS B 1 50 ? 2.305 -20.672 -3.396 1 90.38 50 HIS B O 1
ATOM 1456 N N . GLU B 1 51 ? 0.208 -19.969 -3.961 1 89.75 51 GLU B N 1
ATOM 1457 C CA . GLU B 1 51 ? 0.444 -20.109 -5.395 1 89.75 51 GLU B CA 1
ATOM 1458 C C . GLU B 1 51 ? 1.043 -18.828 -5.98 1 89.75 51 GLU B C 1
ATOM 1460 O O . GLU B 1 51 ? 1.549 -18.828 -7.102 1 89.75 51 GLU B O 1
ATOM 1465 N N . GLU B 1 52 ? 1.014 -17.781 -5.215 1 91.31 52 GLU B N 1
ATOM 1466 C CA . GLU B 1 52 ? 1.496 -16.484 -5.656 1 91.31 52 GLU B CA 1
ATOM 1467 C C . GLU B 1 52 ? 2.391 -15.836 -4.598 1 91.31 52 GLU B C 1
ATOM 1469 O O . GLU B 1 52 ? 2.09 -14.75 -4.098 1 91.31 52 GLU B O 1
ATOM 1474 N N . PRO B 1 53 ? 3.467 -16.438 -4.301 1 91 53 PRO B N 1
ATOM 1475 C CA . PRO B 1 53 ? 4.238 -16.078 -3.109 1 91 53 PRO B CA 1
ATOM 1476 C C . PRO B 1 53 ? 4.902 -14.703 -3.225 1 91 53 PRO B C 1
ATOM 1478 O O . PRO B 1 53 ? 4.992 -13.969 -2.236 1 91 53 PRO B O 1
ATOM 1481 N N . VAL B 1 54 ? 5.379 -14.312 -4.359 1 92.56 54 VAL B N 1
ATOM 1482 C CA . VAL B 1 54 ? 6.121 -13.07 -4.531 1 92.56 54 VAL B CA 1
ATOM 1483 C C . VAL B 1 54 ? 5.199 -11.875 -4.285 1 92.56 54 VAL B C 1
ATOM 1485 O O . VAL B 1 54 ? 5.48 -11.031 -3.432 1 92.56 54 VAL B O 1
ATOM 1488 N N . PHE B 1 55 ? 4.062 -11.891 -4.895 1 93.88 55 PHE B N 1
ATOM 1489 C CA . PHE B 1 55 ? 3.184 -10.727 -4.836 1 93.88 55 PHE B CA 1
ATOM 1490 C C . PHE B 1 55 ? 2.35 -10.742 -3.562 1 93.88 55 PHE B C 1
ATOM 1492 O O . PHE B 1 55 ? 1.999 -9.688 -3.031 1 93.88 55 PHE B O 1
ATOM 1499 N N . SER B 1 56 ? 2.078 -11.961 -3.096 1 94.38 56 SER B N 1
ATOM 1500 C CA . SER B 1 56 ? 1.376 -12.023 -1.817 1 94.38 56 SER B CA 1
ATOM 1501 C C . SER B 1 56 ? 2.225 -11.445 -0.692 1 94.38 56 SER B C 1
ATOM 1503 O O . SER B 1 56 ? 1.72 -10.711 0.159 1 94.38 56 SER B O 1
ATOM 1505 N N . HIS B 1 57 ? 3.463 -11.742 -0.665 1 94.31 57 HIS B N 1
ATOM 1506 C CA . HIS B 1 57 ? 4.375 -11.172 0.322 1 94.31 57 HIS B CA 1
ATOM 1507 C C . HIS B 1 57 ? 4.512 -9.664 0.139 1 94.31 57 HIS B C 1
ATOM 1509 O O . HIS B 1 57 ? 4.531 -8.914 1.119 1 94.31 57 HIS B O 1
ATOM 1515 N N . GLY B 1 58 ? 4.641 -9.242 -1.108 1 95 58 GLY B N 1
ATOM 1516 C CA . GLY B 1 58 ? 4.68 -7.816 -1.387 1 95 58 GLY B CA 1
ATOM 1517 C C . GLY B 1 58 ? 3.461 -7.074 -0.876 1 95 58 GLY B C 1
ATOM 1518 O O . GLY B 1 58 ? 3.586 -6.008 -0.27 1 95 58 GLY B O 1
ATOM 1519 N N . LEU B 1 59 ? 2.346 -7.656 -1.081 1 96.25 59 LEU B N 1
ATOM 1520 C CA . LEU B 1 59 ? 1.103 -7.035 -0.641 1 96.25 59 LEU B CA 1
ATOM 1521 C C . LEU B 1 59 ? 1.039 -6.965 0.881 1 96.25 59 LEU B C 1
ATOM 1523 O O . LEU B 1 59 ? 0.629 -5.945 1.442 1 96.25 59 LEU B O 1
ATOM 1527 N N . ALA B 1 60 ? 1.43 -8.07 1.524 1 96.38 60 ALA B N 1
ATOM 1528 C CA . ALA B 1 60 ? 1.466 -8.07 2.984 1 96.38 60 ALA B CA 1
ATOM 1529 C C . ALA B 1 60 ? 2.359 -6.953 3.51 1 96.38 60 ALA B C 1
ATOM 1531 O O . ALA B 1 60 ? 1.993 -6.246 4.453 1 96.38 60 ALA B O 1
ATOM 1532 N N . SER B 1 61 ? 3.473 -6.77 2.916 1 96.94 61 SER B N 1
ATOM 1533 C CA . SER B 1 61 ? 4.418 -5.742 3.338 1 96.94 61 SER B CA 1
ATOM 1534 C C . SER B 1 61 ? 3.838 -4.348 3.156 1 96.94 61 SER B C 1
ATOM 1536 O O . SER B 1 61 ? 3.99 -3.486 4.027 1 96.94 61 SER B O 1
ATOM 1538 N N . VAL B 1 62 ? 3.199 -4.125 2.057 1 97.06 62 VAL B N 1
ATOM 1539 C CA . VAL B 1 62 ? 2.662 -2.795 1.788 1 97.06 62 VAL B CA 1
ATOM 1540 C C . VAL B 1 62 ? 1.492 -2.51 2.727 1 97.06 62 VAL B C 1
ATOM 1542 O O . VAL B 1 62 ? 1.289 -1.369 3.148 1 97.06 62 VAL B O 1
ATOM 1545 N N . VAL B 1 63 ? 0.726 -3.512 3.041 1 97.56 63 VAL B N 1
ATOM 1546 C CA . VAL B 1 63 ? -0.361 -3.35 4 1 97.56 63 VAL B CA 1
ATOM 1547 C C . VAL B 1 63 ? 0.205 -2.945 5.359 1 97.56 63 VAL B C 1
ATOM 1549 O O . VAL B 1 63 ? -0.361 -2.09 6.043 1 97.56 63 VAL B O 1
ATOM 1552 N N . ALA B 1 64 ? 1.291 -3.547 5.727 1 98.06 64 ALA B N 1
ATOM 1553 C CA . ALA B 1 64 ? 1.964 -3.154 6.961 1 98.06 64 ALA B CA 1
ATOM 1554 C C . ALA B 1 64 ? 2.408 -1.694 6.902 1 98.06 64 ALA B C 1
ATOM 1556 O O . ALA B 1 64 ? 2.248 -0.952 7.875 1 98.06 64 ALA B O 1
ATOM 1557 N N . VAL B 1 65 ? 2.955 -1.288 5.816 1 98.31 65 VAL B N 1
ATOM 1558 C CA . VAL B 1 65 ? 3.438 0.073 5.605 1 98.31 65 VAL B CA 1
ATOM 1559 C C . VAL B 1 65 ? 2.279 1.059 5.746 1 98.31 65 VAL B C 1
ATOM 1561 O O . VAL B 1 65 ? 2.404 2.08 6.43 1 98.31 65 VAL B O 1
ATOM 1564 N N . ILE B 1 66 ? 1.147 0.758 5.133 1 98.12 66 ILE B N 1
ATOM 1565 C CA . ILE B 1 66 ? -0.034 1.61 5.219 1 98.12 66 ILE B CA 1
ATOM 1566 C C . ILE B 1 66 ? -0.526 1.669 6.664 1 98.12 66 ILE B C 1
ATOM 1568 O O . ILE B 1 66 ? -0.899 2.736 7.156 1 98.12 66 ILE B O 1
ATOM 1572 N N . GLY B 1 67 ? -0.496 0.527 7.305 1 98.44 67 GLY B N 1
ATOM 1573 C CA . GLY B 1 67 ? -0.878 0.5 8.711 1 98.44 67 GLY B CA 1
ATOM 1574 C C . GLY B 1 67 ? -0.031 1.411 9.578 1 98.44 67 GLY B C 1
ATOM 1575 O O . GLY B 1 67 ? -0.561 2.162 10.398 1 98.44 67 GLY B O 1
ATOM 1576 N N . ILE B 1 68 ? 1.231 1.346 9.406 1 97.75 68 ILE B N 1
ATOM 1577 C CA . ILE B 1 68 ? 2.143 2.221 10.141 1 97.75 68 ILE B CA 1
ATOM 1578 C C . ILE B 1 68 ? 1.836 3.68 9.805 1 97.75 68 ILE B C 1
ATOM 1580 O O . ILE B 1 68 ? 1.849 4.539 10.688 1 97.75 68 ILE B O 1
ATOM 1584 N N . GLY B 1 69 ? 1.561 3.932 8.539 1 97.31 69 GLY B N 1
ATOM 1585 C CA . GLY B 1 69 ? 1.148 5.266 8.141 1 97.31 69 GLY B CA 1
ATOM 1586 C C . GLY B 1 69 ? -0.082 5.758 8.875 1 97.31 69 GLY B C 1
ATOM 1587 O O . GLY B 1 69 ? -0.123 6.902 9.328 1 97.31 69 GLY B O 1
ATOM 1588 N N . HIS B 1 70 ? -1.035 4.875 8.992 1 98.19 70 HIS B N 1
ATOM 1589 C CA . HIS B 1 70 ? -2.242 5.223 9.734 1 98.19 70 HIS B CA 1
ATOM 1590 C C . HIS B 1 70 ? -1.922 5.547 11.188 1 98.19 70 HIS B C 1
ATOM 1592 O O . HIS B 1 70 ? -2.438 6.52 11.742 1 98.19 70 HIS B O 1
ATOM 1598 N N . ILE B 1 71 ? -1.099 4.75 11.781 1 97.81 71 ILE B N 1
ATOM 1599 C CA . ILE B 1 71 ? -0.756 4.934 13.188 1 97.81 71 ILE B CA 1
ATOM 1600 C C . ILE B 1 71 ? -0.063 6.281 13.383 1 97.81 71 ILE B C 1
ATOM 1602 O O . ILE B 1 71 ? -0.425 7.051 14.273 1 97.81 71 ILE B O 1
ATOM 1606 N N . VAL B 1 72 ? 0.821 6.637 12.547 1 97.12 72 VAL B N 1
ATOM 1607 C CA . VAL B 1 72 ? 1.557 7.891 12.648 1 97.12 72 VAL B CA 1
ATOM 1608 C C . VAL B 1 72 ? 0.632 9.062 12.312 1 97.12 72 VAL B C 1
ATOM 1610 O O . VAL B 1 72 ? 0.65 10.086 12.992 1 97.12 72 VAL B O 1
ATOM 1613 N N . ALA B 1 73 ? -0.141 8.883 11.336 1 96.19 73 ALA B N 1
ATOM 1614 C CA . ALA B 1 73 ? -1.054 9.938 10.898 1 96.19 73 ALA B CA 1
ATOM 1615 C C . ALA B 1 73 ? -2.029 10.305 12.016 1 96.19 73 ALA B C 1
ATOM 1617 O O . ALA B 1 73 ? -2.439 11.469 12.125 1 96.19 73 ALA B O 1
ATOM 1618 N N . SER B 1 74 ? -2.414 9.328 12.812 1 96.06 74 SER B N 1
ATOM 1619 C CA . SER B 1 74 ? -3.4 9.562 13.859 1 96.06 74 SER B CA 1
ATOM 1620 C C . SER B 1 74 ? -2.9 10.594 14.867 1 96.06 74 SER B C 1
ATOM 1622 O O . SER B 1 74 ? -3.691 11.188 15.602 1 96.06 74 SER B O 1
ATOM 1624 N N . ARG B 1 75 ? -1.654 10.898 14.836 1 94.44 75 ARG B N 1
ATOM 1625 C CA . ARG B 1 75 ? -1.073 11.836 15.789 1 94.44 75 ARG B CA 1
ATOM 1626 C C . ARG B 1 75 ? -0.436 13.023 15.062 1 94.44 75 ARG B C 1
ATOM 1628 O O . ARG B 1 75 ? 0.326 13.781 15.664 1 94.44 75 ARG B O 1
ATOM 1635 N N . ALA B 1 76 ? -0.727 13.195 13.828 1 93.19 76 ALA B N 1
ATOM 1636 C CA . ALA B 1 76 ? 0.053 14.148 13.039 1 93.19 76 ALA B CA 1
ATOM 1637 C C . ALA B 1 76 ? -0.809 15.328 12.594 1 93.19 76 ALA B C 1
ATOM 1639 O O . ALA B 1 76 ? -0.351 16.188 11.844 1 93.19 76 ALA B O 1
ATOM 1640 N N . GLY B 1 77 ? -2.039 15.305 12.93 1 89.5 77 GLY B N 1
ATOM 1641 C CA . GLY B 1 77 ? -2.865 16.484 12.719 1 89.5 77 GLY B CA 1
ATOM 1642 C C . GLY B 1 77 ? -3.664 16.422 11.43 1 89.5 77 GLY B C 1
ATOM 1643 O O . GLY B 1 77 ? -3.764 15.375 10.805 1 89.5 77 GLY B O 1
ATOM 1644 N N . ALA B 1 78 ? -4.156 17.5 11.047 1 90.69 78 ALA B N 1
ATOM 1645 C CA . ALA B 1 78 ? -5.176 17.578 10 1 90.69 78 ALA B CA 1
ATOM 1646 C C . ALA B 1 78 ? -4.582 17.25 8.633 1 90.69 78 ALA B C 1
ATOM 1648 O O . ALA B 1 78 ? -5.246 16.641 7.793 1 90.69 78 ALA B O 1
ATOM 1649 N N . GLY B 1 79 ? -3.377 17.656 8.43 1 91.06 79 GLY B N 1
ATOM 1650 C CA . GLY B 1 79 ? -2.736 17.359 7.164 1 91.06 79 GLY B CA 1
ATOM 1651 C C . GLY B 1 79 ? -2.592 15.867 6.906 1 91.06 79 GLY B C 1
ATOM 1652 O O . GLY B 1 79 ? -2.785 15.406 5.781 1 91.06 79 GLY B O 1
ATOM 1653 N N . ALA B 1 80 ? -2.312 15.18 7.902 1 94.5 80 ALA B N 1
ATOM 1654 C CA . ALA B 1 80 ? -2.188 13.727 7.789 1 94.5 80 ALA B CA 1
ATOM 1655 C C . ALA B 1 80 ? -3.549 13.078 7.562 1 94.5 80 ALA B C 1
ATOM 1657 O O . ALA B 1 80 ? -3.664 12.109 6.812 1 94.5 80 ALA B O 1
ATOM 1658 N N . ARG B 1 81 ? -4.555 13.664 8.094 1 95.31 81 ARG B N 1
ATOM 1659 C CA . ARG B 1 81 ? -5.895 13.102 7.984 1 95.31 81 ARG B CA 1
ATOM 1660 C C . ARG B 1 81 ? -6.391 13.148 6.543 1 95.31 81 ARG B C 1
ATOM 1662 O O . ARG B 1 81 ? -6.961 12.172 6.043 1 95.31 81 ARG B O 1
ATOM 1669 N N . VAL B 1 82 ? -6.168 14.25 5.969 1 95.62 82 VAL B N 1
ATOM 1670 C CA . VAL B 1 82 ? -6.652 14.391 4.602 1 95.62 82 VAL B CA 1
ATOM 1671 C C . VAL B 1 82 ? -5.906 13.422 3.686 1 95.62 82 VAL B C 1
ATOM 1673 O O . VAL B 1 82 ? -6.484 12.875 2.742 1 95.62 82 VAL B O 1
ATOM 1676 N N . THR B 1 83 ? -4.652 13.203 3.941 1 96.38 83 THR B N 1
ATOM 1677 C CA . THR B 1 83 ? -3.844 12.258 3.18 1 96.38 83 THR B CA 1
ATOM 1678 C C . THR B 1 83 ? -4.391 10.836 3.326 1 96.38 83 THR B C 1
ATOM 1680 O O . THR B 1 83 ? -4.562 10.125 2.334 1 96.38 83 THR B O 1
ATOM 1683 N N . ILE B 1 84 ? -4.68 10.453 4.523 1 97.5 84 ILE B N 1
ATOM 1684 C CA . ILE B 1 84 ? -5.207 9.125 4.809 1 97.5 84 ILE B CA 1
ATOM 1685 C C . ILE B 1 84 ? -6.59 8.969 4.176 1 97.5 84 ILE B C 1
ATOM 1687 O O . ILE B 1 84 ? -6.918 7.91 3.637 1 97.5 84 ILE B O 1
ATOM 1691 N N . PHE B 1 85 ? -7.383 10.031 4.258 1 97.56 85 PHE B N 1
ATOM 1692 C CA . PHE B 1 85 ? -8.703 10 3.646 1 97.56 85 PHE B CA 1
ATOM 1693 C C . PHE B 1 85 ? -8.602 9.773 2.143 1 97.56 85 PHE B C 1
ATOM 1695 O O . PHE B 1 85 ? -9.32 8.953 1.579 1 97.56 85 PHE B O 1
ATOM 1702 N N . ALA B 1 86 ? -7.723 10.5 1.535 1 97.44 86 ALA B N 1
ATOM 1703 C CA . ALA B 1 86 ? -7.531 10.375 0.093 1 97.44 86 ALA B CA 1
ATOM 1704 C C . ALA B 1 86 ? -7.074 8.969 -0.276 1 97.44 86 ALA B C 1
ATOM 1706 O O . ALA B 1 86 ? -7.547 8.391 -1.262 1 97.44 86 ALA B O 1
ATOM 1707 N N . MET B 1 87 ? -6.184 8.391 0.477 1 98 87 MET B N 1
ATOM 1708 C CA . MET B 1 87 ? -5.691 7.039 0.22 1 98 87 MET B CA 1
ATOM 1709 C C . MET B 1 87 ? -6.812 6.016 0.366 1 98 87 MET B C 1
ATOM 1711 O O . MET B 1 87 ? -6.965 5.129 -0.476 1 98 87 MET B O 1
ATOM 1715 N N . ASN B 1 88 ? -7.566 6.191 1.382 1 97.81 88 ASN B N 1
ATOM 1716 C CA . ASN B 1 88 ? -8.672 5.266 1.607 1 97.81 88 ASN B CA 1
ATOM 1717 C C . ASN B 1 88 ? -9.719 5.367 0.507 1 97.81 88 ASN B C 1
ATOM 1719 O O . ASN B 1 88 ? -10.25 4.352 0.054 1 97.81 88 ASN B O 1
ATOM 1723 N N . ALA B 1 89 ? -10.039 6.57 0.171 1 97.94 89 ALA B N 1
ATOM 1724 C CA . ALA B 1 89 ? -11.016 6.781 -0.896 1 97.94 89 ALA B CA 1
ATOM 1725 C C . ALA B 1 89 ? -10.531 6.176 -2.211 1 97.94 89 ALA B C 1
ATOM 1727 O O . ALA B 1 89 ? -11.305 5.562 -2.943 1 97.94 89 ALA B O 1
ATOM 1728 N N . ALA B 1 90 ? -9.273 6.352 -2.492 1 97.94 90 ALA B N 1
ATOM 1729 C CA . ALA B 1 90 ? -8.688 5.762 -3.693 1 97.94 90 ALA B CA 1
ATOM 1730 C C . ALA B 1 90 ? -8.742 4.238 -3.637 1 97.94 90 ALA B C 1
ATOM 1732 O O . ALA B 1 90 ? -9.07 3.584 -4.629 1 97.94 90 ALA B O 1
ATOM 1733 N N . ALA B 1 91 ? -8.391 3.686 -2.51 1 97.94 91 ALA B N 1
ATOM 1734 C CA . ALA B 1 91 ? -8.438 2.236 -2.33 1 97.94 91 ALA B CA 1
ATOM 1735 C C . ALA B 1 91 ? -9.852 1.7 -2.549 1 97.94 91 ALA B C 1
ATOM 1737 O O . ALA B 1 91 ? -10.039 0.685 -3.223 1 97.94 91 ALA B O 1
ATOM 1738 N N . ALA B 1 92 ? -10.812 2.408 -1.963 1 97.81 92 ALA B N 1
ATOM 1739 C CA . ALA B 1 92 ? -12.203 2.008 -2.135 1 97.81 92 ALA B CA 1
ATOM 1740 C C . ALA B 1 92 ? -12.602 2.033 -3.605 1 97.81 92 ALA B C 1
ATOM 1742 O O . ALA B 1 92 ? -13.172 1.067 -4.117 1 97.81 92 ALA B O 1
ATOM 1743 N N . LEU B 1 93 ? -12.273 3.07 -4.219 1 97.5 93 LEU B N 1
ATOM 1744 C CA . LEU B 1 93 ? -12.633 3.234 -5.621 1 97.5 93 LEU B CA 1
ATOM 1745 C C . LEU B 1 93 ? -11.961 2.166 -6.48 1 97.5 93 LEU B C 1
ATOM 1747 O O . LEU B 1 93 ? -12.617 1.54 -7.32 1 97.5 93 LEU B O 1
ATOM 1751 N N . LEU B 1 94 ? -10.719 1.935 -6.316 1 96.75 94 LEU B N 1
ATOM 1752 C CA . LEU B 1 94 ? -9.969 0.994 -7.145 1 96.75 94 LEU B CA 1
ATOM 1753 C C . LEU B 1 94 ? -10.453 -0.435 -6.914 1 96.75 94 LEU B C 1
ATOM 1755 O O . LEU B 1 94 ? -10.484 -1.241 -7.848 1 96.75 94 LEU B O 1
ATOM 1759 N N . THR B 1 95 ? -10.75 -0.712 -5.707 1 95.31 95 THR B N 1
ATOM 1760 C CA . THR B 1 95 ? -11.25 -2.051 -5.418 1 95.31 95 THR B CA 1
ATOM 1761 C C . THR B 1 95 ? -12.609 -2.27 -6.09 1 95.31 95 THR B C 1
ATOM 1763 O O . THR B 1 95 ? -12.859 -3.338 -6.652 1 95.31 95 THR B O 1
ATOM 1766 N N . VAL B 1 96 ? -13.461 -1.291 -6.039 1 93.56 96 VAL B N 1
ATOM 1767 C CA . VAL B 1 96 ? -14.773 -1.405 -6.676 1 93.56 96 VAL B CA 1
ATOM 1768 C C . VAL B 1 96 ? -14.602 -1.546 -8.188 1 93.56 96 VAL B C 1
ATOM 1770 O O . VAL B 1 96 ? -15.266 -2.369 -8.82 1 93.56 96 VAL B O 1
ATOM 1773 N N . ILE B 1 97 ? -13.688 -0.79 -8.703 1 93.88 97 ILE B N 1
ATOM 1774 C CA . ILE B 1 97 ? -13.398 -0.88 -10.133 1 93.88 97 ILE B CA 1
ATOM 1775 C C . ILE B 1 97 ? -12.867 -2.273 -10.461 1 93.88 97 ILE B C 1
ATOM 1777 O O . ILE B 1 97 ? -13.273 -2.873 -11.461 1 93.88 97 ILE B O 1
ATOM 1781 N N . SER B 1 98 ? -11.977 -2.832 -9.641 1 93.12 98 SER B N 1
ATOM 1782 C CA . SER B 1 98 ? -11.406 -4.16 -9.844 1 93.12 98 SER B CA 1
ATOM 1783 C C . SER B 1 98 ? -12.492 -5.234 -9.82 1 93.12 98 SER B C 1
ATOM 1785 O O . SER B 1 98 ? -12.469 -6.164 -10.633 1 93.12 98 SER B O 1
ATO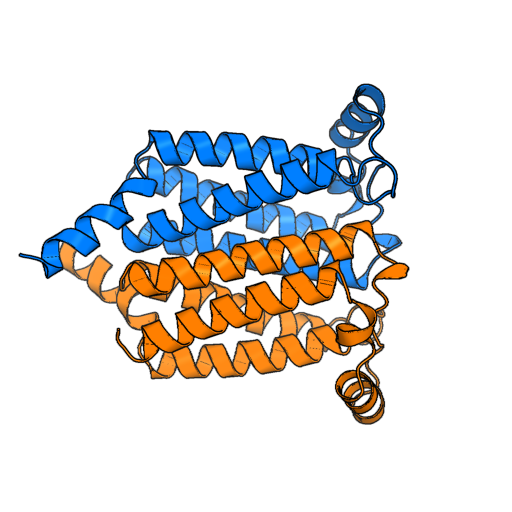M 1787 N N . LEU B 1 99 ? -13.43 -5.074 -8.938 1 92.75 99 LEU B N 1
ATOM 1788 C CA . LEU B 1 99 ? -14.516 -6.039 -8.82 1 92.75 99 LEU B CA 1
ATOM 1789 C C . LEU B 1 99 ? -15.422 -5.977 -10.047 1 92.75 99 LEU B C 1
ATOM 1791 O O . LEU B 1 99 ? -15.906 -7.012 -10.523 1 92.75 99 LEU B O 1
ATOM 1795 N N . ALA B 1 100 ? -15.633 -4.836 -10.562 1 90.25 100 ALA B N 1
ATOM 1796 C CA . ALA B 1 100 ? -16.531 -4.645 -11.703 1 90.25 100 ALA B CA 1
ATOM 1797 C C . ALA B 1 100 ? -15.883 -5.109 -13 1 90.25 100 ALA B C 1
ATOM 1799 O O . ALA B 1 100 ? -16.531 -5.723 -13.844 1 90.25 100 ALA B O 1
ATOM 1800 N N . LEU B 1 101 ? -14.578 -4.902 -13.102 1 88.38 101 LEU B N 1
ATOM 1801 C CA . LEU B 1 101 ? -13.93 -5.105 -14.383 1 88.38 101 LEU B CA 1
ATOM 1802 C C . LEU B 1 101 ? -13.266 -6.477 -14.445 1 88.38 101 LEU B C 1
ATOM 1804 O O . LEU B 1 101 ? -13.055 -7.02 -15.531 1 88.38 101 LEU B O 1
ATOM 1808 N N . HIS B 1 102 ? -12.953 -7.02 -13.367 1 86.56 102 HIS B N 1
ATOM 1809 C CA . HIS B 1 102 ? -12.141 -8.227 -13.391 1 86.56 102 HIS B CA 1
ATOM 1810 C C . HIS B 1 102 ? -12.883 -9.406 -12.781 1 86.56 102 HIS B C 1
ATOM 1812 O O . HIS B 1 102 ? -12.273 -10.305 -12.195 1 86.56 102 HIS B O 1
ATOM 1818 N N . ARG B 1 103 ? -14.078 -9.43 -12.922 1 81.56 103 ARG B N 1
ATOM 1819 C CA . ARG B 1 103 ? -14.891 -10.5 -12.375 1 81.56 103 ARG B CA 1
ATOM 1820 C C . ARG B 1 103 ? -14.641 -11.812 -13.109 1 81.56 103 ARG B C 1
ATOM 1822 O O . ARG B 1 103 ? -14.617 -12.883 -12.492 1 81.56 103 ARG B O 1
ATOM 1829 N N . GLU B 1 104 ? -14.266 -11.742 -14.336 1 78.94 104 GLU B N 1
ATOM 1830 C CA . GLU B 1 104 ? -14.211 -12.945 -15.156 1 78.94 104 GLU B CA 1
ATOM 1831 C C . GLU B 1 104 ? -12.773 -13.414 -15.352 1 78.94 104 GLU B C 1
ATOM 1833 O O . GLU B 1 104 ? -12.531 -14.562 -15.734 1 78.94 104 GLU B O 1
ATOM 1838 N N . ASP B 1 105 ? -11.852 -12.562 -15.023 1 80 105 ASP B N 1
ATOM 1839 C CA . ASP B 1 105 ? -10.477 -12.93 -15.359 1 80 105 ASP B CA 1
ATOM 1840 C C . ASP B 1 105 ? -9.758 -13.516 -14.148 1 80 105 ASP B C 1
ATOM 1842 O O . ASP B 1 105 ? -8.547 -13.766 -14.203 1 80 105 ASP B O 1
ATOM 1846 N N . GLY B 1 106 ? -10.438 -13.695 -13.039 1 80.31 106 GLY B N 1
ATOM 1847 C CA . GLY B 1 106 ? -9.836 -14.383 -11.906 1 80.31 106 GLY B CA 1
ATOM 1848 C C . GLY B 1 106 ? -9.023 -13.461 -11.016 1 80.31 106 GLY B C 1
ATOM 1849 O O . GLY B 1 106 ? -8.242 -13.93 -10.188 1 80.31 106 GLY B O 1
ATOM 1850 N N . VAL B 1 107 ? -9.164 -12.227 -11.289 1 85.94 107 VAL B N 1
ATOM 1851 C CA . VAL B 1 107 ? -8.414 -11.25 -10.508 1 85.94 107 VAL B CA 1
ATOM 1852 C C . VAL B 1 107 ? -9.227 -10.828 -9.289 1 85.94 107 VAL B C 1
ATOM 1854 O O . VAL B 1 107 ? -8.688 -10.734 -8.18 1 85.94 107 VAL B O 1
ATOM 1857 N N . ALA B 1 108 ? -10.516 -10.656 -9.523 1 89.56 108 ALA B N 1
ATOM 1858 C CA . ALA B 1 108 ? -11.398 -10.336 -8.406 1 89.56 108 ALA B CA 1
ATOM 1859 C C . ALA B 1 108 ? -11.594 -11.555 -7.5 1 89.56 108 ALA B C 1
ATOM 1861 O O . ALA B 1 108 ? -11.898 -12.648 -7.98 1 89.56 108 ALA B O 1
ATOM 1862 N N . CYS B 1 109 ? -11.352 -11.391 -6.246 1 93.69 109 CYS B N 1
ATOM 1863 C CA . CYS B 1 109 ? -11.445 -12.5 -5.301 1 93.69 109 CYS B CA 1
ATOM 1864 C C . CYS B 1 109 ? -12.188 -12.078 -4.043 1 93.69 109 CYS B C 1
ATOM 1866 O O . CYS B 1 109 ? -12.648 -10.938 -3.934 1 93.69 109 CYS B O 1
ATOM 1868 N N . THR B 1 110 ? -12.398 -12.961 -3.168 1 94.19 110 THR B N 1
ATOM 1869 C CA . THR B 1 110 ? -13.133 -12.711 -1.931 1 94.19 110 THR B CA 1
ATOM 1870 C C . THR B 1 110 ? -12.438 -11.641 -1.095 1 94.19 110 THR B C 1
ATOM 1872 O O . THR B 1 110 ? -13.094 -10.828 -0.45 1 94.19 110 THR B O 1
ATOM 1875 N N . MET B 1 111 ? -11.133 -11.648 -1.188 1 92.62 111 MET B N 1
ATOM 1876 C CA . MET B 1 111 ? -10.375 -10.656 -0.424 1 92.62 111 MET B CA 1
ATOM 1877 C C . MET B 1 111 ? -10.578 -9.258 -0.989 1 92.62 111 MET B C 1
ATOM 1879 O O . MET B 1 111 ? -10.727 -8.297 -0.235 1 92.62 111 MET B O 1
ATOM 1883 N N . THR B 1 112 ? -10.508 -9.172 -2.275 1 94.19 112 THR B N 1
ATOM 1884 C CA . THR B 1 112 ? -10.75 -7.883 -2.918 1 94.19 112 THR B CA 1
ATOM 1885 C C . THR B 1 112 ? -12.141 -7.355 -2.57 1 94.19 112 THR B C 1
ATOM 1887 O O . THR B 1 112 ? -12.32 -6.156 -2.348 1 94.19 112 THR B O 1
ATOM 1890 N N . PHE B 1 113 ? -13.109 -8.242 -2.561 1 95.06 113 PHE B N 1
ATOM 1891 C CA . PHE B 1 113 ? -14.461 -7.863 -2.186 1 95.06 113 PHE B CA 1
ATOM 1892 C C . PHE B 1 113 ? -14.5 -7.332 -0.758 1 95.06 113 PHE B C 1
ATOM 1894 O O . PHE B 1 113 ? -15.055 -6.258 -0.503 1 95.06 113 PHE B O 1
ATOM 1901 N N . THR B 1 114 ? -13.992 -8.07 0.162 1 94.12 114 THR B N 1
ATOM 1902 C CA . THR B 1 114 ? -13.977 -7.68 1.568 1 94.12 114 THR B CA 1
ATOM 1903 C C . THR B 1 114 ? -13.273 -6.34 1.754 1 94.12 114 THR B C 1
ATOM 1905 O O . THR B 1 114 ? -13.773 -5.465 2.467 1 94.12 114 THR B O 1
ATOM 1908 N N . MET B 1 115 ? -12.125 -6.18 1.094 1 93.75 115 MET B N 1
ATOM 1909 C CA . MET B 1 115 ? -11.375 -4.93 1.185 1 93.75 115 MET B CA 1
ATOM 1910 C C . MET B 1 115 ? -12.18 -3.768 0.619 1 93.75 115 MET B C 1
ATOM 1912 O O . MET B 1 115 ? -12.164 -2.668 1.175 1 93.75 115 MET B O 1
ATOM 1916 N N . GLY B 1 116 ? -12.844 -4.055 -0.481 1 94.81 116 GLY B N 1
ATOM 1917 C CA . GLY B 1 116 ? -13.688 -3.018 -1.057 1 94.81 116 GLY B CA 1
ATOM 1918 C C . GLY B 1 116 ? -14.766 -2.531 -0.108 1 94.81 116 GLY B C 1
ATOM 1919 O O . GLY B 1 116 ? -14.984 -1.325 0.027 1 94.81 116 GLY B O 1
ATOM 1920 N N . VAL B 1 117 ? -15.422 -3.438 0.54 1 95.56 117 VAL B N 1
ATOM 1921 C CA . VAL B 1 117 ? -16.484 -3.098 1.486 1 95.56 117 VAL B CA 1
ATOM 1922 C C . VAL B 1 117 ? -15.891 -2.324 2.662 1 95.56 117 VAL B C 1
ATOM 1924 O O . VAL B 1 117 ? -16.406 -1.266 3.035 1 95.56 117 VAL B O 1
ATOM 1927 N N . VAL B 1 118 ? -14.844 -2.816 3.203 1 96.19 118 VAL B N 1
ATOM 1928 C CA . VAL B 1 118 ? -14.219 -2.213 4.375 1 96.19 118 VAL B CA 1
ATOM 1929 C C . VAL B 1 118 ? -13.727 -0.808 4.035 1 96.19 118 VAL B C 1
ATOM 1931 O O . VAL B 1 118 ? -13.984 0.143 4.777 1 96.19 118 VAL B O 1
ATOM 1934 N N . GLU B 1 119 ? -13.07 -0.643 2.91 1 97.31 119 GLU B N 1
ATOM 1935 C CA . GLU B 1 119 ? -12.531 0.655 2.514 1 97.31 119 GLU B CA 1
ATOM 1936 C C . GLU B 1 119 ? -13.648 1.657 2.244 1 97.31 119 GLU B C 1
ATOM 1938 O O . GLU B 1 119 ? -13.5 2.85 2.52 1 97.31 119 GLU B O 1
ATOM 1943 N N . THR B 1 120 ? -14.688 1.18 1.681 1 97.31 120 THR B N 1
ATOM 1944 C CA . THR B 1 120 ? -15.82 2.061 1.414 1 97.31 120 THR B CA 1
ATOM 1945 C C . THR B 1 120 ? -16.438 2.555 2.719 1 97.31 120 THR B C 1
ATOM 1947 O O . THR B 1 120 ? -16.672 3.754 2.889 1 97.31 120 THR B O 1
ATOM 1950 N N . ILE B 1 121 ? -16.703 1.661 3.643 1 97.75 121 ILE B N 1
ATOM 1951 C CA . ILE B 1 121 ? -17.266 2.021 4.934 1 97.75 121 ILE B CA 1
ATOM 1952 C C . ILE B 1 121 ? -16.344 2.994 5.66 1 97.75 121 ILE B C 1
ATOM 1954 O O . ILE B 1 121 ? -16.797 4.008 6.195 1 97.75 121 ILE B O 1
ATOM 1958 N N . LEU B 1 122 ? -15.055 2.686 5.66 1 97.81 122 LEU B N 1
ATOM 1959 C CA . LEU B 1 122 ? -14.086 3.535 6.332 1 97.81 122 LEU B CA 1
ATOM 1960 C C . LEU B 1 122 ? -14.031 4.918 5.688 1 97.81 122 LEU B C 1
ATOM 1962 O O . LEU B 1 122 ? -13.93 5.93 6.387 1 97.81 122 LEU B O 1
ATOM 1966 N N . THR B 1 123 ? -14.078 4.926 4.391 1 97.62 123 THR B N 1
ATOM 1967 C CA . THR B 1 123 ? -14.07 6.199 3.682 1 97.62 123 THR B CA 1
ATOM 1968 C C . THR B 1 123 ? -15.266 7.051 4.09 1 97.62 123 THR B C 1
ATOM 1970 O O . THR B 1 123 ? -15.125 8.242 4.367 1 97.62 123 THR B O 1
ATOM 1973 N N . CYS B 1 124 ? -16.391 6.484 4.113 1 97.25 124 CYS B N 1
ATOM 1974 C CA . CYS B 1 124 ? -17.594 7.195 4.527 1 97.25 124 CYS B CA 1
ATOM 1975 C C . CYS B 1 124 ? -17.484 7.672 5.969 1 97.25 124 CYS B C 1
ATOM 1977 O O . CYS B 1 124 ? -17.812 8.812 6.281 1 97.25 124 CYS B O 1
ATOM 1979 N N . ALA B 1 125 ? -17.016 6.824 6.824 1 97.31 125 ALA B N 1
ATOM 1980 C CA . ALA B 1 125 ? -16.844 7.18 8.227 1 97.31 125 ALA B CA 1
ATOM 1981 C C . ALA B 1 125 ? -15.867 8.336 8.383 1 97.31 125 ALA B C 1
ATOM 1983 O O . ALA B 1 125 ? -16.141 9.289 9.125 1 97.31 125 ALA B O 1
ATOM 1984 N N . LEU B 1 126 ? -14.766 8.281 7.707 1 96.88 126 LEU B N 1
ATOM 1985 C CA . LEU B 1 126 ? -13.766 9.344 7.781 1 96.88 126 LEU B CA 1
ATOM 1986 C C . LEU B 1 126 ? -14.328 10.656 7.242 1 96.88 126 LEU B C 1
ATOM 1988 O O . LEU B 1 126 ? -14.062 11.727 7.801 1 96.88 126 LEU B O 1
ATOM 1992 N N . TYR B 1 127 ? -15.008 10.547 6.172 1 95.06 127 TYR B N 1
ATOM 1993 C CA . TYR B 1 127 ? -15.633 11.742 5.609 1 95.06 127 TYR B CA 1
ATOM 1994 C C . TYR B 1 127 ? -16.578 12.383 6.613 1 95.06 127 TYR B C 1
ATOM 1996 O O . TYR B 1 127 ? -16.531 13.594 6.836 1 95.06 127 TYR B O 1
ATOM 2004 N N . TYR B 1 128 ? -17.391 11.57 7.199 1 94.75 128 TYR B N 1
ATOM 2005 C CA . TYR B 1 128 ? -18.375 12.055 8.164 1 94.75 128 TYR B C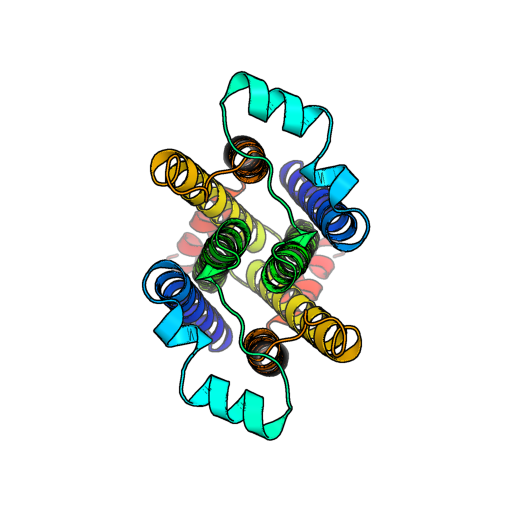A 1
ATOM 2006 C C . TYR B 1 128 ? -17.703 12.672 9.375 1 94.75 128 TYR B C 1
ATOM 2008 O O . TYR B 1 128 ? -18.203 13.617 9.969 1 94.75 128 TYR B O 1
ATOM 2016 N N . LEU B 1 129 ? -16.562 12.148 9.742 1 94.56 129 LEU B N 1
ATOM 2017 C CA . LEU B 1 129 ? -15.844 12.609 10.93 1 94.56 129 LEU B CA 1
ATOM 2018 C C . LEU B 1 129 ? -14.953 13.805 10.594 1 94.56 129 LEU B C 1
ATOM 2020 O O . LEU B 1 129 ? -14.219 14.297 11.453 1 94.56 129 LEU B O 1
ATOM 2024 N N . GLY B 1 130 ? -14.891 14.305 9.359 1 89.88 130 GLY B N 1
ATOM 2025 C CA . GLY B 1 130 ? -14.227 15.547 9 1 89.88 130 GLY B CA 1
ATOM 2026 C C . GLY B 1 130 ? -12.781 15.352 8.586 1 89.88 130 GLY B C 1
ATOM 2027 O O . GLY B 1 130 ? -11.977 16.281 8.656 1 89.88 130 GLY B O 1
ATOM 2028 N N . ALA B 1 131 ? -12.398 14.148 8.242 1 90.25 131 ALA B N 1
ATOM 2029 C CA . ALA B 1 131 ? -11.016 13.883 7.867 1 90.25 131 ALA B CA 1
ATOM 2030 C C . ALA B 1 131 ? -10.664 14.57 6.555 1 90.25 131 ALA B C 1
ATOM 2032 O O . ALA B 1 131 ? -9.492 14.844 6.285 1 90.25 131 ALA B O 1
ATOM 2033 N N . ALA B 1 132 ? -11.656 14.891 5.797 1 84.31 132 ALA B N 1
ATOM 2034 C CA . ALA B 1 132 ? -11.414 15.516 4.496 1 84.31 132 ALA B CA 1
ATOM 2035 C C . ALA B 1 132 ? -11.156 17.016 4.652 1 84.31 132 ALA B C 1
ATOM 2037 O O . ALA B 1 132 ? -10.656 17.656 3.729 1 84.31 132 ALA B O 1
ATOM 2038 N N . GLN B 1 133 ? -11.656 17.703 5.641 1 71.19 133 GLN B N 1
ATOM 2039 C CA . GLN B 1 133 ? -11.641 19.156 5.828 1 71.19 133 GLN B CA 1
ATOM 2040 C C . GLN B 1 133 ? -10.227 19.656 6.074 1 71.19 133 GLN B C 1
ATOM 2042 O O . GLN B 1 133 ? -9.945 20.844 5.871 1 71.19 133 GLN B O 1
ATOM 2047 N N . GLY B 1 134 ? -9.25 19.031 6.543 1 54.81 134 GLY B N 1
ATOM 2048 C CA . GLY B 1 134 ? -7.945 19.656 6.672 1 54.81 134 GLY B CA 1
ATOM 2049 C C . GLY B 1 134 ? -7.422 20.219 5.363 1 54.81 134 GLY B C 1
ATOM 2050 O O . GLY B 1 134 ? -6.391 20.891 5.344 1 54.81 134 GLY B O 1
ATOM 2051 N N . ALA B 1 135 ? -7.77 19.688 4.207 1 49.22 135 ALA B N 1
ATOM 2052 C CA . ALA B 1 135 ? -7.312 20.203 2.92 1 49.22 135 ALA B CA 1
ATOM 2053 C C . ALA B 1 135 ? -7.68 21.672 2.758 1 49.22 135 ALA B C 1
ATOM 2055 O O . ALA B 1 135 ? -6.918 22.453 2.174 1 49.22 135 ALA B O 1
ATOM 2056 N N . SER B 1 136 ? -8.812 22.062 3.043 1 44.31 136 SER B N 1
ATOM 2057 C CA . SER B 1 136 ? -9.312 23.422 2.775 1 44.31 136 SER B CA 1
ATOM 2058 C C . SER B 1 136 ? -8.625 24.453 3.658 1 44.31 136 SER B C 1
ATOM 2060 O O . SER B 1 136 ? -8.445 25.594 3.254 1 44.31 136 SER B O 1
ATOM 2062 N N . THR B 1 137 ? -8.531 24.25 4.844 1 42.84 137 THR B N 1
ATOM 2063 C CA . THR B 1 137 ? -8.062 25.328 5.719 1 42.84 137 THR B CA 1
ATOM 2064 C C . THR B 1 137 ? -6.59 25.625 5.465 1 42.84 137 THR B C 1
ATOM 2066 O O . THR B 1 137 ? -6.129 26.75 5.727 1 42.84 137 THR B O 1
ATOM 2069 N N . VAL B 1 138 ? -5.852 24.719 5.078 1 41.91 138 VAL B N 1
ATOM 2070 C CA . VAL B 1 138 ? -4.445 25.016 4.844 1 41.91 138 VAL B CA 1
ATOM 2071 C C . VAL B 1 138 ? -4.305 25.906 3.611 1 41.91 138 VAL B C 1
ATOM 2073 O O . VAL B 1 138 ? -3.451 26.797 3.572 1 41.91 138 VAL B O 1
ATOM 2076 N N . VAL B 1 139 ? -5.07 25.672 2.645 1 41.75 139 VAL B N 1
ATOM 2077 C CA . VAL B 1 139 ? -4.996 26.547 1.479 1 41.75 139 VAL B CA 1
ATOM 2078 C C . VAL B 1 139 ? -5.5 27.953 1.845 1 41.75 139 VAL B C 1
ATOM 2080 O O . VAL B 1 139 ? -5.027 28.953 1.298 1 41.75 139 VAL B O 1
ATOM 2083 N N . LYS B 1 140 ? -6.422 28.125 2.676 1 42.97 140 LYS B N 1
ATOM 2084 C CA . LYS B 1 140 ? -6.969 29.453 2.918 1 42.97 140 LYS B CA 1
ATOM 2085 C C . LYS B 1 140 ? -5.973 30.328 3.684 1 42.97 140 LYS B C 1
ATOM 2087 O O . LYS B 1 140 ? -5.918 31.547 3.482 1 42.97 140 LYS B O 1
ATOM 2092 N N . LYS B 1 141 ? -5.262 29.812 4.574 1 44.12 141 LYS B N 1
ATOM 2093 C CA . LYS B 1 141 ? -4.449 30.75 5.336 1 44.12 141 LYS B CA 1
ATOM 2094 C C . LYS B 1 141 ? -3.33 31.328 4.477 1 44.12 141 LYS B C 1
ATOM 2096 O O . LYS B 1 141 ? -2.775 32.375 4.797 1 44.12 141 LYS B O 1
ATOM 2101 N N . LYS B 1 142 ? -2.92 30.625 3.408 1 41.97 142 LYS B N 1
ATOM 2102 C CA . LYS B 1 142 ? -1.894 31.312 2.631 1 41.97 142 LYS B CA 1
ATOM 2103 C C . LYS B 1 142 ? -2.502 32.438 1.774 1 41.97 142 LYS B C 1
ATOM 2105 O O . LYS B 1 142 ? -1.778 33.188 1.147 1 41.97 142 LYS B O 1
ATOM 2110 N N . GLU B 1 143 ? -3.721 32.281 1.522 1 36.25 143 GLU B N 1
ATOM 2111 C CA . GLU B 1 143 ? -4.25 33.375 0.683 1 36.25 143 GLU B CA 1
ATOM 2112 C C . GLU B 1 143 ? -4.555 34.594 1.508 1 36.25 143 GLU B C 1
ATOM 2114 O O . GLU B 1 143 ? -4.883 35.656 0.954 1 36.25 143 GLU B O 1
ATOM 2119 N N . ASN B 1 144 ? -4.785 34.438 2.842 1 36.16 144 ASN B N 1
ATOM 2120 C CA . ASN B 1 144 ? -4.938 35.719 3.52 1 36.16 144 ASN B CA 1
ATOM 2121 C C . ASN B 1 144 ? -3.613 36.188 4.102 1 36.16 144 ASN B C 1
ATOM 2123 O O . ASN B 1 144 ? -2.893 35.438 4.746 1 36.16 144 ASN B O 1
#

pLDDT: mean 90.15, std 14.21, range [35.75, 98.44]

Foldseek 3Di:
DAPLLVLLLVQLVVLLVVLVCLVPPVCCPQVPPQQVVCCVVPVFAGDDCVVVVPVSNVVSVVSNVLSVLSNVLSPVDLVSLLVNLVVLVVLLVVLVVCCVPVVPVNRGHSVSVVSNVVSVVSSVVSVVSCSNVSVPVVVVVVVD/DAPLLVLLLVQLVVLLVVLVCLVPPVCCPQVPPQQVVLCVVPVFAGDDCVVVVPVSNVVSVVSNVLSVLSNVLSPVDLVSLLVNLVVLVVLLVVLVVCCVPVVPVNRNHSVSVVSNVVSVVSSVVSVVSCSNVSVPVVVVVVVD

Radius of gyration: 18.77 Å; Cα contacts (8 Å, |Δi|>4): 449; chains: 2; bounding box: 47×56×46 Å